Protein AF-0000000080723248 (afdb_homodimer)

Radius of gyration: 20.11 Å; Cα contacts (8 Å, |Δi|>4): 797; chains: 2; bounding box: 49×65×47 Å

Solvent-accessible surface area (backbone atoms only — not comparable to full-atom values): 17201 Å² total; per-residue (Å²): 128,77,70,69,83,74,55,78,67,48,89,46,42,50,57,48,52,45,55,49,63,34,60,46,98,85,70,43,43,54,61,7,45,50,42,64,87,51,38,87,45,48,46,72,77,46,45,39,57,81,47,102,38,22,24,33,30,32,37,37,52,35,42,66,64,37,6,27,65,85,46,22,52,19,70,24,49,54,45,29,49,46,55,53,52,27,48,42,20,47,63,52,71,36,39,93,88,37,50,58,69,69,37,45,69,38,31,45,36,37,42,46,72,47,86,42,41,52,72,39,47,32,33,38,42,17,28,33,74,42,76,57,91,50,43,31,41,20,32,32,41,33,23,34,59,90,77,60,49,68,25,33,39,34,45,37,33,30,35,48,69,53,73,76,76,83,123,128,78,71,68,82,73,55,76,64,48,90,45,43,49,57,48,51,46,56,49,63,34,59,48,97,84,71,42,43,55,61,7,45,52,42,62,84,51,37,87,44,48,47,72,77,44,45,39,59,81,46,100,39,22,25,33,28,32,36,37,52,35,42,68,63,38,7,27,66,84,46,20,52,20,71,24,50,54,45,29,50,46,54,54,51,28,48,43,20,48,63,55,71,37,37,92,87,37,48,60,70,67,37,45,69,38,32,46,36,38,39,46,73,48,85,43,41,52,74,40,46,32,33,38,42,18,29,32,72,41,76,58,90,50,44,31,41,20,32,33,40,32,22,35,59,91,78,59,49,68,26,32,40,33,44,37,32,32,35,48,69,55,73,73,76,81,123

pLDDT: mean 93.06, std 14.64, range [22.61, 99.0]

Organism: Metarhizium acridum (strain CQMa 102) (NCBI:txid655827)

Secondary structure (DSSP, 8-state):
---TTS----SSHHHHHHHTTSB-TTS-BTT-GGGGGTGGGEEEEEEESSSSS-EEEEEEE--GGGB-TTSBB-HHHHHHHHHHHHHHHHHTT-BTTBSTT--EEEEEEEEE-S--BTT-EEEEEEEEEEE-SSEEEEEEEEEETTT--EEEEEEEEEE--PPP---/---GGG----SSHHHHHHHTTSB-TTS-BTT-GGGGGTGGGEEEEEEESSSSS-EEEEEEE--GGGB-TTSBB-HHHHHHHHHHHHHHHHHTT-BTTBSTT--EEEEEEEEE-S--BTT-EEEEEEEEEEE-SSEEEEEEEEEETTT--EEEEEEEEEE--PPP---

Foldseek 3Di:
DPPCVLPVPDVDLQVLLLQQLAADPVRARNVGPVCVVWSVFKHWDDWDLPPVWTKTKMKGAAAQVQDDPVQFRDPVSVQVCCVSRQLSSLSSVDDQLACVVSFDWPDKDKDFDATHGHGWMKMKMKTFNDGDNFKTWMKIWIAGPVPRHTGMMMIIMGTRPRDPDDD/DPPCVLPVPDVDLQVLLLQQLAADPVRARNVGPVCVVWSVFKHWDDWDLPPVWTKTKMKGAAAQVQDDPVQFRDPVSVQVVCVSRQLSSLSSVDDQLACVVSFAWPDKDKDFDATHGHGWMKMKMKTFNDGDNFKTWMKIWIAGPVPGHTGMMMIIMGTRPRDPDDD

Sequence (334 aa):
MIDKKYEDLYDDPLERAKAWLTKDDDDHWKAGEWMSKLLPHMAVSAANADAAAPSVTFTFTCLEDHCNRLGNLHGGAAATLFDLCTTIPLVLISKPGFWQFLGVTRNLNVTYFRPVPAGEEVIIECEALQVGKRLATLKGVMKRKRDGAIVSIAEHLKANIDPEPKVMIDKKYEDLYDDPLERAKAWLTKDDDDHWKAGEWMSKLLPHMAVSAANADAAAPSVTFTFTCLEDHCNRLGNLHGGAAATLFDLCTTIPLVLISKPGFWQFLGVTRNLNVTYFRPVPAGEEVIIECEALQVGKRLATLKGVMKRKRDGAIVSIAEHLKANIDPEPKV

Nearest PDB structures (foldseek):
  2h4u-assembly1_A  TM=9.493E-01  e=7.115E-12  Homo sapiens
  3f5o-assembly1_B  TM=9.523E-01  e=1.095E-11  Homo sapiens
  4ord-assembly1_A  TM=9.309E-01  e=7.567E-12  Danio rerio
  2h4u-assembly1_D  TM=9.336E-01  e=1.238E-11  Homo sapiens
  2cye-assembly3_D  TM=8.429E-01  e=7.800E-06  Thermus thermophilus HB8

Structure (mmCIF, N/CA/C/O backbone):
data_AF-0000000080723248-model_v1
#
loop_
_entity.id
_entity.type
_entity.pdbx_description
1 polymer 'Thioesterase domain-containing protein'
#
loop_
_atom_site.group_PDB
_atom_site.id
_atom_site.type_symbol
_atom_site.label_atom_id
_atom_site.label_alt_id
_atom_site.label_comp_id
_atom_site.label_asym_id
_atom_site.label_entity_id
_atom_site.label_seq_id
_atom_site.pdbx_PDB_ins_code
_atom_site.Cartn_x
_atom_site.Cartn_y
_atom_site.Cartn_z
_atom_site.occupancy
_atom_site.B_iso_or_equiv
_atom_site.auth_seq_id
_atom_site.auth_comp_id
_atom_site.auth_asym_id
_atom_site.auth_atom_id
_atom_site.pdbx_PDB_model_num
ATOM 1 N N . MET A 1 1 ? -15.688 -27.797 -17.469 1 23.05 1 MET A N 1
ATOM 2 C CA . MET A 1 1 ? -14.68 -27.234 -18.359 1 23.05 1 MET A CA 1
ATOM 3 C C .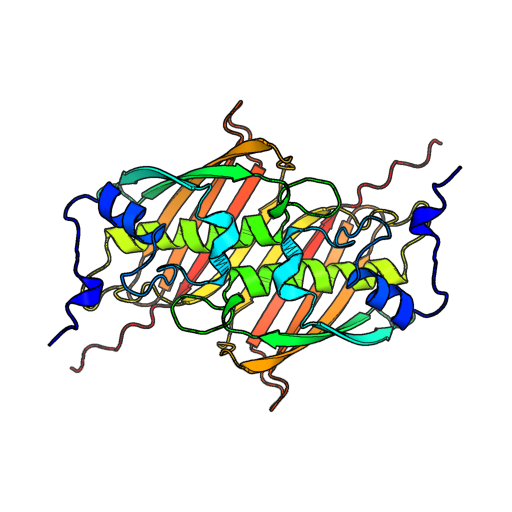 MET A 1 1 ? -13.891 -26.125 -17.656 1 23.05 1 MET A C 1
ATOM 5 O O . MET A 1 1 ? -14.469 -25.109 -17.266 1 23.05 1 MET A O 1
ATOM 9 N N . ILE A 1 2 ? -12.938 -26.406 -16.875 1 31.55 2 ILE A N 1
ATOM 10 C CA . ILE A 1 2 ? -12.047 -25.484 -16.188 1 31.55 2 ILE A CA 1
ATOM 11 C C . ILE A 1 2 ? -11.508 -24.438 -17.172 1 31.55 2 ILE A C 1
ATOM 13 O O . ILE A 1 2 ? -11 -24.797 -18.234 1 31.55 2 ILE A O 1
ATOM 17 N N . ASP A 1 3 ? -12.07 -23.281 -17.266 1 35.28 3 ASP A N 1
ATOM 18 C CA . ASP A 1 3 ? -11.734 -22.328 -18.312 1 35.28 3 ASP A CA 1
ATOM 19 C C . ASP A 1 3 ? -10.227 -22.266 -18.547 1 35.28 3 ASP A C 1
ATOM 21 O O . ASP A 1 3 ? -9.445 -22.281 -17.594 1 35.28 3 ASP A O 1
ATOM 25 N N . LYS A 1 4 ? -9.648 -22.75 -19.578 1 41.25 4 LYS A N 1
ATOM 26 C CA . LYS A 1 4 ? -8.328 -22.828 -20.188 1 41.25 4 LYS A CA 1
ATOM 27 C C . LYS A 1 4 ? -7.492 -21.594 -19.844 1 41.25 4 LYS A C 1
ATOM 29 O O . LYS A 1 4 ? -6.312 -21.516 -20.188 1 41.25 4 LYS A O 1
ATOM 34 N N . LYS A 1 5 ? -8.094 -20.5 -19.516 1 42.03 5 LYS A N 1
ATOM 35 C CA . LYS A 1 5 ? -7.422 -19.203 -19.391 1 42.03 5 LYS A CA 1
ATOM 36 C C . LYS A 1 5 ? -6.449 -19.188 -18.219 1 42.03 5 LYS A C 1
ATOM 38 O O . LYS A 1 5 ? -5.68 -18.234 -18.047 1 42.03 5 LYS A O 1
ATOM 43 N N . TYR A 1 6 ? -6.656 -19.906 -17.234 1 41.62 6 TYR A N 1
ATOM 44 C CA . TYR A 1 6 ? -5.645 -19.875 -16.188 1 41.62 6 TYR A CA 1
ATOM 45 C C . TYR A 1 6 ? -4.441 -20.719 -16.562 1 41.62 6 TYR A C 1
ATOM 47 O O . TYR A 1 6 ? -3.434 -20.734 -15.844 1 41.62 6 TYR A O 1
ATOM 55 N N . GLU A 1 7 ? -4.664 -21.828 -17.312 1 40.94 7 GLU A N 1
ATOM 56 C CA . GLU A 1 7 ? -3.723 -22.938 -17.375 1 40.94 7 GLU A CA 1
ATOM 57 C C . GLU A 1 7 ? -2.5 -22.578 -18.219 1 40.94 7 GLU A C 1
ATOM 59 O O . GLU A 1 7 ? -1.756 -23.469 -18.641 1 40.94 7 GLU A O 1
ATOM 64 N N . ASP A 1 8 ? -2.379 -21.484 -18.797 1 46.94 8 ASP A N 1
ATOM 65 C CA . ASP A 1 8 ? -1.106 -21.734 -19.469 1 46.94 8 ASP A CA 1
ATOM 66 C C . ASP A 1 8 ? -0.001 -22.031 -18.469 1 46.94 8 ASP A C 1
ATOM 68 O O . ASP A 1 8 ? 0.629 -21.125 -17.922 1 46.94 8 ASP A O 1
ATOM 72 N N . LEU A 1 9 ? -0.197 -23.047 -17.625 1 53.44 9 LEU A N 1
ATOM 73 C CA . LEU A 1 9 ? 0.739 -23.625 -16.656 1 53.44 9 LEU A CA 1
ATOM 74 C C . LEU A 1 9 ? 2.117 -23.812 -17.281 1 53.44 9 LEU A C 1
ATOM 76 O O . LEU A 1 9 ? 2.309 -24.688 -18.125 1 53.44 9 LEU A O 1
ATOM 80 N N . TYR A 1 10 ? 2.812 -22.812 -17.453 1 62.12 10 TYR A N 1
ATOM 81 C CA . TYR A 1 10 ? 4.238 -22.984 -17.703 1 62.12 10 TYR A CA 1
ATOM 82 C C . TYR A 1 10 ? 4.836 -24 -16.734 1 62.12 10 TYR A C 1
ATOM 84 O O . TYR A 1 10 ? 4.535 -23.969 -15.531 1 62.12 10 TYR A O 1
ATOM 92 N N . ASP A 1 11 ? 5.34 -25.078 -17.25 1 77.38 11 ASP A N 1
ATOM 93 C CA . ASP A 1 11 ? 6.043 -26.047 -16.406 1 77.38 11 ASP A CA 1
ATOM 94 C C . ASP A 1 11 ? 7.207 -25.375 -15.672 1 77.38 11 ASP A C 1
ATOM 96 O O . ASP A 1 11 ? 7.512 -25.75 -14.539 1 77.38 11 ASP A O 1
ATOM 100 N N . ASP A 1 12 ? 7.691 -24.234 -16.188 1 91.56 12 ASP A N 1
ATOM 101 C CA . ASP A 1 12 ? 8.844 -23.547 -15.625 1 91.56 12 ASP A CA 1
ATOM 102 C C . ASP A 1 12 ? 8.414 -22.5 -14.602 1 91.56 12 ASP A C 1
ATOM 104 O O . ASP A 1 12 ? 7.699 -21.547 -14.93 1 91.56 12 ASP A O 1
ATOM 108 N N . PRO A 1 13 ? 8.867 -22.703 -13.344 1 94.56 13 PRO A N 1
ATOM 109 C CA . PRO A 1 13 ? 8.477 -21.766 -12.281 1 94.56 13 PRO A CA 1
ATOM 110 C C . PRO A 1 13 ? 8.797 -20.312 -12.641 1 94.56 13 PRO A C 1
ATOM 112 O O . PRO A 1 13 ? 8.023 -19.422 -12.305 1 94.56 13 PRO A O 1
ATOM 115 N N . LEU A 1 14 ? 9.898 -20.094 -13.289 1 96.25 14 LEU A N 1
ATOM 116 C CA . LEU A 1 14 ? 10.289 -18.75 -13.672 1 96.25 14 LEU A CA 1
ATOM 117 C C . LEU A 1 14 ? 9.289 -18.156 -14.656 1 96.25 14 LEU A C 1
ATOM 119 O O . LEU A 1 14 ? 8.867 -17 -14.508 1 96.25 14 LEU A O 1
ATOM 123 N N . GLU A 1 15 ? 8.875 -18.891 -15.625 1 95.56 15 GLU A N 1
ATOM 124 C CA . GLU A 1 15 ? 7.922 -18.422 -16.625 1 95.56 15 GLU A CA 1
ATOM 125 C C . GLU A 1 15 ? 6.539 -18.203 -16 1 95.56 15 GLU A C 1
ATOM 127 O O . GLU A 1 15 ? 5.812 -17.297 -16.391 1 95.56 15 GLU A O 1
ATOM 132 N N . ARG A 1 16 ? 6.207 -19.031 -15.055 1 94.94 16 ARG A N 1
ATOM 133 C CA . ARG A 1 16 ? 4.941 -18.875 -14.352 1 94.94 16 ARG A CA 1
ATOM 134 C C . ARG A 1 16 ? 4.898 -17.562 -13.586 1 94.94 16 ARG A C 1
ATOM 136 O O . ARG A 1 16 ? 3.889 -16.844 -13.617 1 94.94 16 ARG A O 1
ATOM 143 N N . ALA A 1 17 ? 5.984 -17.266 -12.969 1 97.38 17 ALA A N 1
ATOM 144 C CA . ALA A 1 17 ? 6.07 -16.031 -12.211 1 97.38 17 ALA A CA 1
ATOM 145 C C . ALA A 1 17 ? 6.047 -14.812 -13.141 1 97.38 17 ALA A C 1
ATOM 147 O O . ALA A 1 17 ? 5.305 -13.859 -12.914 1 97.38 17 ALA A O 1
ATOM 148 N N . LYS A 1 18 ? 6.785 -14.875 -14.25 1 97.25 18 LYS A N 1
ATOM 149 C CA . LYS A 1 18 ? 6.91 -13.773 -15.203 1 97.25 18 LYS A CA 1
ATOM 150 C C . LYS A 1 18 ? 5.57 -13.445 -15.844 1 97.25 18 LYS A C 1
ATOM 152 O O . LYS A 1 18 ? 5.293 -12.289 -16.156 1 97.25 18 LYS A O 1
ATOM 157 N N . ALA A 1 19 ? 4.766 -14.414 -16.016 1 95.06 19 ALA A N 1
ATOM 158 C CA . ALA A 1 19 ? 3.475 -14.25 -16.672 1 95.06 19 ALA A CA 1
ATOM 159 C C . ALA A 1 19 ? 2.6 -13.242 -15.938 1 95.06 19 ALA A C 1
ATOM 161 O O . ALA A 1 19 ? 1.795 -12.539 -16.562 1 95.06 19 ALA A O 1
ATOM 162 N N . TRP A 1 20 ? 2.811 -13.07 -14.695 1 95.12 20 TRP A N 1
ATOM 163 C CA . TRP A 1 20 ? 1.959 -12.211 -13.883 1 95.12 20 TRP A CA 1
ATOM 164 C C . TRP A 1 20 ? 2.379 -10.75 -14.008 1 95.12 20 TRP A C 1
ATOM 166 O O . TRP A 1 20 ? 1.666 -9.852 -13.547 1 95.12 20 TRP A O 1
ATOM 176 N N . LEU A 1 21 ? 3.512 -10.469 -14.602 1 97.06 21 LEU A N 1
ATOM 177 C CA . LEU A 1 21 ? 3.973 -9.102 -14.812 1 97.06 21 LEU A CA 1
ATOM 178 C C . LEU A 1 21 ? 3.529 -8.586 -16.172 1 97.06 21 LEU A C 1
ATOM 180 O O . LEU A 1 21 ? 3.943 -7.504 -16.594 1 97.06 21 LEU A O 1
ATOM 184 N N . THR A 1 22 ? 2.648 -9.383 -16.859 1 96.75 22 THR A N 1
ATOM 185 C CA . THR A 1 22 ? 2.291 -9.047 -18.234 1 96.75 22 THR A CA 1
ATOM 186 C C . THR A 1 22 ? 0.798 -8.75 -18.344 1 96.75 22 THR A C 1
ATOM 188 O O . THR A 1 22 ? 0.066 -8.836 -17.359 1 96.75 22 THR A O 1
ATOM 191 N N . LYS A 1 23 ? 0.418 -8.344 -19.547 1 96.19 23 LYS A N 1
ATOM 192 C CA . LYS A 1 23 ? -0.978 -8.094 -19.891 1 96.19 23 LYS A CA 1
ATOM 193 C C . LYS A 1 23 ? -1.605 -9.312 -20.562 1 96.19 23 LYS A C 1
ATOM 195 O O . LYS A 1 23 ? -0.896 -10.18 -21.094 1 96.19 23 LYS A O 1
ATOM 200 N N . ASP A 1 24 ? -2.92 -9.375 -20.484 1 93.94 24 ASP A N 1
ATOM 201 C CA . ASP A 1 24 ? -3.639 -10.422 -21.188 1 93.94 24 ASP A CA 1
ATOM 202 C C . ASP A 1 24 ? -3.965 -9.992 -22.625 1 93.94 24 ASP A C 1
ATOM 204 O O . ASP A 1 24 ? -3.508 -8.945 -23.078 1 93.94 24 ASP A O 1
ATOM 208 N N . ASP A 1 25 ? -4.66 -10.805 -23.344 1 92.38 25 ASP A N 1
ATOM 209 C CA . ASP A 1 25 ? -4.93 -10.586 -24.766 1 92.38 25 ASP A CA 1
ATOM 210 C C . ASP A 1 25 ? -5.816 -9.359 -24.969 1 92.38 25 ASP A C 1
ATOM 212 O O . ASP A 1 25 ? -5.84 -8.789 -26.062 1 92.38 25 ASP A O 1
ATOM 216 N N . ASP A 1 26 ? -6.508 -8.953 -23.953 1 93.44 26 ASP A N 1
ATOM 217 C CA . ASP A 1 26 ? -7.383 -7.785 -24.031 1 93.44 26 ASP A CA 1
ATOM 218 C C . ASP A 1 26 ? -6.684 -6.535 -23.516 1 93.44 26 ASP A C 1
ATOM 220 O O . ASP A 1 26 ? -7.336 -5.535 -23.203 1 93.44 26 ASP A O 1
ATOM 224 N N . ASP A 1 27 ? -5.422 -6.602 -23.219 1 93.88 27 ASP A N 1
ATOM 225 C CA . ASP A 1 27 ? -4.551 -5.488 -22.844 1 93.88 27 ASP A CA 1
ATOM 226 C C . ASP A 1 27 ? -4.793 -5.062 -21.406 1 93.88 27 ASP A C 1
ATOM 228 O O . ASP A 1 27 ? -4.562 -3.906 -21.047 1 93.88 27 ASP A O 1
ATOM 232 N N . HIS A 1 28 ? -5.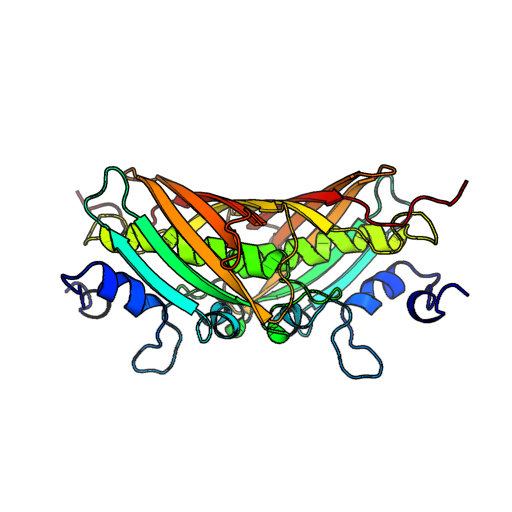352 -5.941 -20.641 1 94.75 28 HIS A N 1
ATOM 233 C CA . HIS A 1 28 ? -5.469 -5.699 -19.203 1 94.75 28 HIS A CA 1
ATOM 234 C C . HIS A 1 28 ? -4.312 -6.336 -18.438 1 94.75 28 HIS A C 1
ATOM 236 O O . HIS A 1 28 ? -3.879 -7.441 -18.781 1 94.75 28 HIS A O 1
ATOM 242 N N . TRP A 1 29 ? -3.863 -5.637 -17.469 1 95.94 29 TRP A N 1
ATOM 243 C CA . TRP A 1 29 ? -2.818 -6.203 -16.625 1 95.94 29 TRP A CA 1
ATOM 244 C C . TRP A 1 29 ? -3.338 -7.41 -15.852 1 95.94 29 TRP A C 1
ATOM 246 O O . TRP A 1 29 ? -4.328 -7.312 -15.117 1 95.94 29 TRP A O 1
ATOM 256 N N . LYS A 1 30 ? -2.65 -8.523 -15.969 1 94.5 30 LYS A N 1
ATOM 257 C CA . LYS A 1 30 ? -3.061 -9.75 -15.297 1 94.5 30 LYS A CA 1
ATOM 258 C C . LYS A 1 30 ? -3.115 -9.555 -13.781 1 94.5 30 LYS A C 1
ATOM 260 O O . LYS A 1 30 ? -3.979 -10.125 -13.109 1 94.5 30 LYS A O 1
ATOM 265 N N . ALA A 1 31 ? -2.197 -8.711 -13.258 1 95.56 31 ALA A N 1
ATOM 266 C CA . ALA A 1 31 ? -2.107 -8.477 -11.82 1 95.56 31 ALA A CA 1
ATOM 267 C C . ALA A 1 31 ? -3.045 -7.355 -11.383 1 95.56 31 ALA A C 1
ATOM 269 O O . ALA A 1 31 ? -3.029 -6.938 -10.219 1 95.56 31 ALA A O 1
ATOM 270 N N . GLY A 1 32 ? -3.893 -6.805 -12.305 1 96.69 32 GLY A N 1
ATOM 271 C CA . GLY A 1 32 ? -4.812 -5.723 -12 1 96.69 32 GLY A CA 1
ATOM 272 C C . GLY A 1 32 ? -4.301 -4.363 -12.438 1 96.69 32 GLY A C 1
ATOM 273 O O . GLY A 1 32 ? -3.094 -4.121 -12.445 1 96.69 32 GLY A O 1
ATOM 274 N N . GLU A 1 33 ? -5.199 -3.436 -12.68 1 98.12 33 GLU A N 1
ATOM 275 C CA . GLU A 1 33 ? -4.871 -2.135 -13.258 1 98.12 33 GLU A CA 1
ATOM 276 C C . GLU A 1 33 ? -4.109 -1.265 -12.258 1 98.12 33 GLU A C 1
ATOM 278 O O . GLU A 1 33 ? -3.316 -0.407 -12.656 1 98.12 33 GLU A O 1
ATOM 283 N N . TRP A 1 34 ? -4.332 -1.532 -11.008 1 98.69 34 TRP A N 1
ATOM 284 C CA . TRP A 1 34 ? -3.617 -0.763 -10 1 98.69 34 TRP A CA 1
ATOM 285 C C . TRP A 1 34 ? -2.109 -0.912 -10.164 1 98.69 34 TRP A C 1
ATOM 287 O O . TRP A 1 34 ? -1.353 0.025 -9.898 1 98.69 34 TRP A O 1
ATOM 297 N N . MET A 1 35 ? -1.669 -2.004 -10.727 1 98.5 35 MET A N 1
ATOM 298 C CA . MET A 1 35 ? -0.252 -2.354 -10.789 1 98.5 35 MET A CA 1
ATOM 299 C C . MET A 1 35 ? 0.419 -1.696 -11.992 1 98.5 35 MET A C 1
ATOM 301 O O . MET A 1 35 ? 1.632 -1.816 -12.172 1 98.5 35 MET A O 1
ATOM 305 N N . SER A 1 36 ? -0.277 -0.914 -12.727 1 98.19 36 SER A N 1
ATOM 306 C CA . SER A 1 36 ? 0.12 -0.499 -14.062 1 98.19 36 SER A CA 1
ATOM 307 C C . SER A 1 36 ? 1.367 0.377 -14.023 1 98.19 36 SER A C 1
ATOM 309 O O . SER A 1 36 ? 2.154 0.386 -14.977 1 98.19 36 SER A O 1
ATOM 311 N N . LYS A 1 37 ? 1.587 1.105 -12.953 1 97.81 37 LYS A N 1
ATOM 312 C CA . LYS A 1 37 ? 2.74 2 -12.898 1 97.81 37 LYS A CA 1
ATOM 313 C C . LYS A 1 37 ? 3.977 1.271 -12.383 1 97.81 37 LYS A C 1
ATOM 315 O O . LYS A 1 37 ? 5.094 1.779 -12.492 1 97.81 37 LYS A O 1
ATOM 320 N N . LEU A 1 38 ? 3.775 0.12 -11.82 1 98.75 38 LEU A N 1
ATOM 321 C CA . LEU A 1 38 ? 4.879 -0.596 -11.195 1 98.75 38 LEU A CA 1
ATOM 322 C C . LEU A 1 38 ? 5.402 -1.698 -12.109 1 98.75 38 LEU A C 1
ATOM 324 O O . LEU A 1 38 ? 6.613 -1.843 -12.281 1 98.75 38 LEU A O 1
ATOM 328 N N . LEU A 1 39 ? 4.566 -2.393 -12.797 1 98.69 39 LEU A N 1
ATOM 329 C CA . LEU A 1 39 ? 4.875 -3.648 -13.477 1 98.69 39 LEU A CA 1
ATOM 330 C C . LEU A 1 39 ? 5.898 -3.432 -14.586 1 98.69 39 LEU A C 1
ATOM 332 O O . LEU A 1 39 ? 6.836 -4.219 -14.734 1 98.69 39 LEU A O 1
ATOM 336 N N . PRO A 1 40 ? 5.836 -2.32 -15.375 1 98.38 40 PRO A N 1
ATOM 337 C CA . PRO A 1 40 ? 6.805 -2.141 -16.453 1 98.38 40 PRO A CA 1
ATOM 338 C C . PRO A 1 40 ? 8.242 -2.008 -15.945 1 98.38 40 PRO A C 1
ATOM 340 O O . PRO A 1 40 ? 9.188 -2.072 -16.734 1 98.38 40 PRO A O 1
ATOM 343 N N . HIS A 1 41 ? 8.414 -1.818 -14.664 1 98.75 41 HIS A N 1
ATOM 344 C CA . HIS A 1 41 ? 9.734 -1.545 -14.109 1 98.75 41 HIS A CA 1
ATOM 345 C C . HIS A 1 41 ? 10.18 -2.67 -13.18 1 98.75 41 HIS A C 1
ATOM 347 O O . HIS A 1 41 ? 11.062 -2.471 -12.344 1 98.75 41 HIS A O 1
ATOM 353 N N . MET A 1 42 ? 9.516 -3.826 -13.258 1 98.69 42 MET A N 1
ATOM 354 C CA . MET A 1 42 ? 9.812 -5.02 -12.469 1 98.69 42 MET A CA 1
ATOM 355 C C . MET A 1 42 ? 10.32 -6.148 -13.359 1 98.69 42 MET A C 1
ATOM 357 O O . MET A 1 42 ? 10.031 -6.176 -14.555 1 98.69 42 MET A O 1
ATOM 361 N N . ALA A 1 43 ? 11.07 -7.027 -12.789 1 98.75 43 ALA A N 1
ATOM 362 C CA . ALA A 1 43 ? 11.484 -8.281 -13.414 1 98.75 43 ALA A CA 1
ATOM 363 C C . ALA A 1 43 ? 11.586 -9.406 -12.391 1 98.75 43 ALA A C 1
ATOM 365 O O . ALA A 1 43 ? 11.758 -9.148 -11.195 1 98.75 43 ALA A O 1
ATOM 366 N N . VAL A 1 44 ? 11.391 -10.641 -12.859 1 98.75 44 VAL A N 1
ATOM 367 C CA . VAL A 1 44 ? 11.625 -11.82 -12.023 1 98.75 44 VAL A CA 1
ATOM 368 C C . VAL A 1 44 ? 13.055 -12.32 -12.234 1 98.75 44 VAL A C 1
ATOM 370 O O . VAL A 1 44 ? 13.477 -12.555 -13.367 1 98.75 44 VAL A O 1
ATOM 373 N N . SER A 1 45 ? 13.758 -12.43 -11.156 1 98.5 45 SER A N 1
ATOM 374 C CA . SER A 1 45 ? 15.156 -12.828 -11.305 1 98.5 45 SER A CA 1
ATOM 375 C C . SER A 1 45 ? 15.359 -14.281 -10.891 1 98.5 45 SER A C 1
ATOM 377 O O . SER A 1 45 ? 16.359 -14.906 -11.266 1 98.5 45 SER A O 1
ATOM 379 N N . ALA A 1 46 ? 14.469 -14.82 -10.086 1 98.19 46 ALA A N 1
ATOM 380 C CA . ALA A 1 46 ? 14.562 -16.219 -9.656 1 98.19 46 ALA A CA 1
ATOM 381 C C . ALA A 1 46 ? 13.211 -16.734 -9.18 1 98.19 46 ALA A C 1
ATOM 383 O O . ALA A 1 46 ? 12.391 -15.969 -8.672 1 98.19 46 ALA A O 1
ATOM 384 N N . ALA A 1 47 ? 12.969 -17.984 -9.398 1 98.19 47 ALA A N 1
ATOM 385 C CA . ALA A 1 47 ? 11.773 -18.672 -8.914 1 98.19 47 ALA A CA 1
ATOM 386 C C . ALA A 1 47 ? 12.078 -20.141 -8.602 1 98.19 47 ALA A C 1
ATOM 388 O O . ALA A 1 47 ? 12.703 -20.828 -9.406 1 98.19 47 ALA A O 1
ATOM 389 N N . ASN A 1 48 ? 11.672 -20.516 -7.418 1 97.12 48 ASN A N 1
ATOM 390 C CA . ASN A 1 48 ? 11.906 -21.891 -6.992 1 97.12 48 ASN A CA 1
ATOM 391 C C . ASN A 1 48 ? 10.664 -22.5 -6.34 1 97.12 48 ASN A C 1
ATOM 393 O O . ASN A 1 48 ? 10.281 -22.094 -5.242 1 97.12 48 ASN A O 1
ATOM 397 N N . ALA A 1 49 ? 10.062 -23.484 -6.938 1 94.62 49 ALA A N 1
ATOM 398 C CA . ALA A 1 49 ? 8.852 -24.141 -6.438 1 94.62 49 ALA A CA 1
ATOM 399 C C . ALA A 1 49 ? 9.195 -25.266 -5.469 1 94.62 49 ALA A C 1
ATOM 401 O O . ALA A 1 49 ? 8.352 -25.688 -4.68 1 94.62 49 ALA A O 1
ATOM 402 N N . ASP A 1 50 ? 10.398 -25.781 -5.555 1 85.75 50 ASP A N 1
ATOM 403 C CA . ASP A 1 50 ? 10.766 -27.031 -4.887 1 85.75 50 ASP A CA 1
ATOM 404 C C . ASP A 1 50 ? 11.516 -26.766 -3.586 1 85.75 50 ASP A C 1
ATOM 406 O O . ASP A 1 50 ? 11.867 -27.688 -2.861 1 85.75 50 ASP A O 1
ATOM 410 N N . ALA A 1 51 ? 11.734 -25.562 -3.252 1 83.69 51 ALA A N 1
ATOM 411 C CA . ALA A 1 51 ? 12.398 -25.234 -1.99 1 83.69 51 ALA A CA 1
ATOM 412 C C . ALA A 1 51 ? 11.508 -25.578 -0.799 1 83.69 51 ALA A C 1
ATOM 414 O O . ALA A 1 51 ? 10.359 -25.984 -0.973 1 83.69 51 ALA A O 1
ATOM 415 N N . ALA A 1 52 ? 12.094 -25.672 0.384 1 88.62 52 ALA A N 1
ATOM 416 C CA . ALA A 1 52 ? 11.305 -25.891 1.593 1 88.62 52 ALA A CA 1
ATOM 417 C C . ALA A 1 52 ? 10.062 -25.016 1.604 1 88.62 52 ALA A C 1
ATOM 419 O O . ALA A 1 52 ? 8.984 -25.453 2.018 1 88.62 52 ALA A O 1
ATOM 420 N N . ALA A 1 53 ? 10.234 -23.781 1.056 1 95.44 53 ALA A N 1
ATOM 421 C CA . ALA A 1 53 ? 9.141 -22.859 0.784 1 95.44 53 ALA A CA 1
ATOM 422 C C . ALA A 1 53 ? 9.25 -22.281 -0.623 1 95.44 53 ALA A C 1
ATOM 424 O O . ALA A 1 53 ? 10.312 -21.797 -1.022 1 95.44 53 ALA A O 1
ATOM 425 N N . PRO A 1 54 ? 8.133 -22.359 -1.372 1 97.62 54 PRO A N 1
ATOM 426 C CA . PRO A 1 54 ? 8.188 -21.719 -2.684 1 97.62 54 PRO A CA 1
ATOM 427 C C . PRO A 1 54 ? 8.648 -20.266 -2.602 1 97.62 54 PRO A C 1
ATOM 429 O O . PRO A 1 54 ? 8.258 -19.531 -1.686 1 97.62 54 PRO A O 1
ATOM 432 N N . SER A 1 55 ? 9.508 -19.922 -3.535 1 98.69 55 SER A N 1
ATOM 433 C CA . SER A 1 55 ? 10.102 -18.594 -3.438 1 98.69 55 SER A CA 1
ATOM 434 C C . SER A 1 55 ? 10.273 -17.953 -4.812 1 98.69 55 SER A C 1
ATOM 436 O O . SER A 1 55 ? 10.461 -18.656 -5.809 1 98.69 55 SER A O 1
ATOM 438 N N . VAL A 1 56 ? 10.141 -16.656 -4.883 1 98.81 56 VAL A N 1
ATOM 439 C CA . VAL A 1 56 ? 10.375 -15.852 -6.078 1 98.81 56 VAL A CA 1
ATOM 440 C C . VAL A 1 56 ? 11.141 -14.586 -5.707 1 98.81 56 VAL A C 1
ATOM 442 O O . VAL A 1 56 ? 10.883 -13.977 -4.672 1 98.81 56 VAL A O 1
ATOM 445 N N . THR A 1 57 ? 12.094 -14.195 -6.52 1 98.94 57 THR A N 1
ATOM 446 C CA . THR A 1 57 ? 12.852 -12.961 -6.355 1 98.94 57 THR A CA 1
ATOM 447 C C . THR A 1 57 ? 12.586 -12.008 -7.516 1 98.94 57 THR A C 1
ATOM 449 O O . THR A 1 57 ? 12.586 -12.414 -8.68 1 98.94 57 THR A O 1
ATOM 452 N N . PHE A 1 58 ? 12.383 -10.789 -7.176 1 98.94 58 PHE A N 1
ATOM 453 C CA . PHE A 1 58 ? 12.109 -9.75 -8.156 1 98.94 58 PHE A CA 1
ATOM 454 C C . PHE A 1 58 ? 13.172 -8.656 -8.094 1 98.94 58 PHE A C 1
ATOM 456 O O . PHE A 1 58 ? 13.852 -8.5 -7.074 1 98.94 58 PHE A O 1
ATOM 463 N N . THR A 1 59 ? 13.289 -7.914 -9.156 1 98.94 59 THR A N 1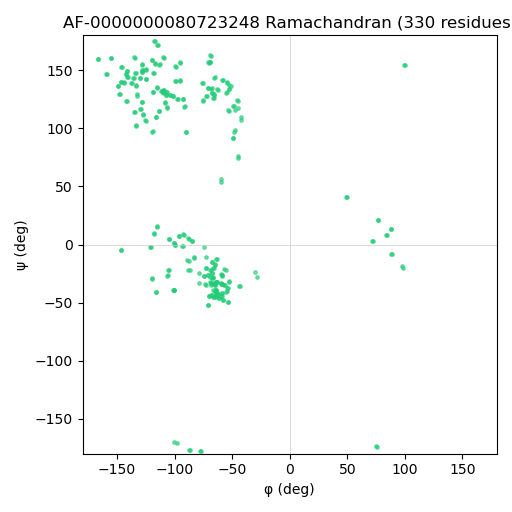
ATOM 464 C CA . THR A 1 59 ? 13.961 -6.621 -9.172 1 98.94 59 THR A CA 1
ATOM 465 C C . THR A 1 59 ? 12.992 -5.508 -9.562 1 98.94 59 THR A C 1
ATOM 467 O O . THR A 1 59 ? 12.023 -5.75 -10.289 1 98.94 59 THR A O 1
ATOM 470 N N . PHE A 1 60 ? 13.234 -4.375 -9.016 1 98.94 60 PHE A N 1
ATOM 471 C CA . PHE A 1 60 ? 12.398 -3.211 -9.289 1 98.94 60 PHE A CA 1
ATOM 472 C C . PHE A 1 60 ? 13.227 -1.932 -9.266 1 98.94 60 PHE A C 1
ATOM 474 O O . PHE A 1 60 ? 14.117 -1.776 -8.422 1 98.94 60 PHE A O 1
ATOM 481 N N . THR A 1 61 ? 12.922 -1.058 -10.188 1 98.94 61 THR A N 1
ATOM 482 C CA . THR A 1 61 ? 13.531 0.267 -10.195 1 98.94 61 THR A CA 1
ATOM 483 C C . THR A 1 61 ? 12.516 1.334 -9.797 1 98.94 61 THR A C 1
ATOM 485 O O . THR A 1 61 ? 11.469 1.461 -10.43 1 98.94 61 THR A O 1
ATOM 488 N N . CYS A 1 62 ? 12.867 2.031 -8.773 1 98.94 62 CYS A N 1
ATOM 489 C CA . CYS A 1 62 ? 12.016 3.127 -8.32 1 98.94 62 CYS A CA 1
ATOM 490 C C . CYS A 1 62 ? 12.156 4.336 -9.242 1 98.94 62 CYS A C 1
ATOM 492 O O . CYS A 1 62 ? 13.258 4.828 -9.469 1 98.94 62 CYS A O 1
ATOM 494 N N . LEU A 1 63 ? 11.031 4.789 -9.766 1 98.81 63 LEU A N 1
ATOM 495 C CA . LEU A 1 63 ? 11 5.996 -10.586 1 98.81 63 LEU A CA 1
ATOM 496 C C . LEU A 1 63 ? 10.188 7.094 -9.914 1 98.81 63 LEU A C 1
ATOM 498 O O . LEU A 1 63 ? 9.578 6.867 -8.867 1 98.81 63 LEU A O 1
ATOM 502 N N . GLU A 1 64 ? 10.219 8.281 -10.477 1 98.25 64 GLU A N 1
ATOM 503 C CA . GLU A 1 64 ? 9.547 9.438 -9.898 1 98.25 64 GLU A CA 1
ATOM 504 C C . GLU A 1 64 ? 8.055 9.164 -9.703 1 98.25 64 GLU A C 1
ATOM 506 O O . GLU A 1 64 ? 7.465 9.586 -8.703 1 98.25 64 GLU A O 1
ATOM 511 N N . ASP A 1 65 ? 7.453 8.422 -10.578 1 98.25 65 ASP A N 1
ATOM 512 C CA . ASP A 1 65 ? 6.023 8.133 -10.547 1 98.25 65 ASP A CA 1
ATOM 513 C C . ASP A 1 65 ? 5.668 7.27 -9.336 1 98.25 65 ASP A C 1
ATOM 515 O O . ASP A 1 65 ? 4.492 7.129 -8.992 1 98.25 65 ASP A O 1
ATOM 519 N N . HIS A 1 66 ? 6.664 6.664 -8.688 1 98.81 66 HIS A N 1
ATOM 520 C CA . HIS A 1 66 ? 6.438 5.758 -7.57 1 98.81 66 HIS A CA 1
ATOM 521 C C . HIS A 1 66 ? 6.684 6.457 -6.234 1 98.81 66 HIS A C 1
ATOM 523 O O . HIS A 1 66 ? 6.598 5.828 -5.176 1 98.81 66 HIS A O 1
ATOM 529 N N . CYS A 1 67 ? 7.031 7.734 -6.258 1 98.75 67 CYS A N 1
ATOM 530 C CA . CYS A 1 67 ? 7.648 8.375 -5.102 1 98.75 67 CYS A CA 1
ATOM 531 C C . CYS A 1 67 ? 6.617 9.156 -4.297 1 98.75 67 CYS A C 1
ATOM 533 O O . CYS A 1 67 ? 5.594 9.578 -4.836 1 98.75 67 CYS A O 1
ATOM 535 N N . ASN A 1 68 ? 6.93 9.266 -3.023 1 97.88 68 ASN A N 1
ATOM 536 C CA . ASN A 1 68 ? 6.27 10.219 -2.131 1 97.88 68 ASN A CA 1
ATOM 537 C C . ASN A 1 68 ? 6.789 11.633 -2.338 1 97.88 68 ASN A C 1
ATOM 539 O O . ASN A 1 68 ? 7.562 11.891 -3.264 1 97.88 68 ASN A O 1
ATOM 543 N N . ARG A 1 69 ? 6.293 12.523 -1.553 1 95.19 69 ARG A N 1
ATOM 544 C CA . ARG A 1 69 ? 6.617 13.938 -1.709 1 95.19 69 ARG A CA 1
ATOM 545 C C . ARG A 1 69 ? 8.094 14.195 -1.433 1 95.19 69 ARG A C 1
ATOM 547 O O . ARG A 1 69 ? 8.625 15.25 -1.788 1 95.19 69 ARG A O 1
ATOM 554 N N . LEU A 1 70 ? 8.781 13.258 -0.783 1 96.06 70 LEU A N 1
ATOM 555 C CA . LEU A 1 70 ? 10.195 13.422 -0.436 1 96.06 70 LEU A CA 1
ATOM 556 C C . LEU A 1 70 ? 11.094 12.82 -1.512 1 96.06 70 LEU A C 1
ATOM 558 O O . LEU A 1 70 ? 12.312 12.781 -1.356 1 96.06 70 LEU A O 1
ATOM 562 N N . GLY A 1 71 ? 10.523 12.234 -2.549 1 97.75 71 GLY A N 1
ATOM 563 C CA . GLY A 1 71 ? 11.305 11.703 -3.656 1 97.75 71 GLY A CA 1
ATOM 564 C C . GLY A 1 71 ? 11.75 10.273 -3.438 1 97.75 71 GLY A C 1
ATOM 565 O O . GLY A 1 71 ? 12.68 9.797 -4.098 1 97.75 71 GLY A O 1
ATOM 566 N N . ASN A 1 72 ? 11.203 9.617 -2.479 1 98.69 72 ASN A N 1
ATOM 567 C CA . ASN A 1 72 ? 11.477 8.211 -2.201 1 98.69 72 ASN A CA 1
ATOM 568 C C . ASN A 1 72 ? 10.273 7.336 -2.539 1 98.69 72 ASN A C 1
ATOM 570 O O . ASN A 1 72 ? 9.148 7.832 -2.652 1 98.69 72 ASN A O 1
ATOM 574 N N . LEU A 1 73 ? 10.555 6.055 -2.688 1 98.94 73 LEU A N 1
ATOM 575 C CA . LEU A 1 73 ? 9.461 5.102 -2.869 1 98.94 73 LEU A CA 1
ATOM 576 C C . LEU A 1 73 ? 8.383 5.305 -1.811 1 98.94 73 LEU A C 1
ATOM 578 O O . LEU A 1 73 ? 8.656 5.234 -0.612 1 98.94 73 LEU A O 1
ATOM 582 N N . HIS A 1 74 ? 7.188 5.625 -2.238 1 98.88 74 HIS A N 1
ATOM 583 C CA . HIS A 1 74 ? 6.062 5.828 -1.333 1 98.88 74 HIS A CA 1
ATOM 584 C C . HIS A 1 74 ? 5.793 4.578 -0.498 1 98.88 74 HIS A C 1
ATOM 586 O O . HIS A 1 74 ? 5.871 3.459 -1.007 1 98.88 74 HIS A O 1
ATOM 592 N N . GLY A 1 75 ? 5.449 4.738 0.761 1 98.75 75 GLY A N 1
ATOM 593 C CA . GLY A 1 75 ? 5.117 3.598 1.6 1 98.75 75 GLY A CA 1
ATOM 594 C C . GLY A 1 75 ? 4.027 2.721 1.011 1 98.75 75 GLY A C 1
ATOM 595 O O . GLY A 1 75 ? 4.094 1.494 1.103 1 98.75 75 GLY A O 1
ATOM 596 N N . GLY A 1 76 ? 3.025 3.328 0.43 1 98.88 76 GLY A N 1
ATOM 597 C CA . GLY A 1 76 ? 1.966 2.596 -0.247 1 98.88 76 GLY A CA 1
ATOM 598 C C . GLY A 1 76 ? 2.447 1.854 -1.48 1 98.88 76 GLY A C 1
ATOM 599 O O . GLY A 1 76 ? 1.914 0.797 -1.822 1 98.88 76 GLY A O 1
ATOM 600 N N . ALA A 1 77 ? 3.43 2.42 -2.191 1 98.94 77 ALA A N 1
ATOM 601 C CA . ALA A 1 77 ? 4.016 1.727 -3.336 1 98.94 77 ALA A CA 1
ATOM 602 C C . ALA A 1 77 ? 4.762 0.472 -2.896 1 98.94 77 ALA A C 1
ATOM 604 O O . ALA A 1 77 ? 4.621 -0.591 -3.504 1 98.94 77 ALA A O 1
ATOM 605 N N . ALA A 1 78 ? 5.562 0.623 -1.835 1 98.94 78 ALA A N 1
ATOM 606 C CA . ALA A 1 78 ? 6.25 -0.543 -1.288 1 98.94 78 ALA A CA 1
ATOM 607 C C . ALA A 1 78 ? 5.254 -1.611 -0.847 1 98.94 78 ALA A C 1
ATOM 609 O O . ALA A 1 78 ? 5.445 -2.799 -1.121 1 98.94 78 ALA A O 1
ATOM 610 N N . ALA A 1 79 ? 4.18 -1.198 -0.156 1 99 79 ALA A N 1
ATOM 611 C CA . ALA A 1 79 ? 3.141 -2.137 0.254 1 99 79 ALA A CA 1
ATOM 612 C C . ALA A 1 79 ? 2.523 -2.834 -0.955 1 99 79 ALA A C 1
ATOM 614 O O . ALA A 1 79 ? 2.252 -4.039 -0.913 1 99 79 ALA A O 1
ATOM 615 N N . THR A 1 80 ? 2.277 -2.082 -2.023 1 98.94 80 THR A N 1
ATOM 616 C CA . THR A 1 80 ? 1.718 -2.635 -3.252 1 98.94 80 THR A CA 1
ATOM 617 C C . THR A 1 80 ? 2.654 -3.68 -3.85 1 98.94 80 THR A C 1
ATOM 619 O O . THR A 1 80 ? 2.215 -4.762 -4.246 1 98.94 80 THR A O 1
ATOM 622 N N . LEU A 1 81 ? 3.938 -3.322 -3.895 1 98.94 81 LEU A N 1
ATOM 623 C CA . LEU A 1 81 ? 4.93 -4.27 -4.391 1 98.94 81 LEU A CA 1
ATOM 624 C C . LEU A 1 81 ? 4.914 -5.555 -3.57 1 98.94 81 LEU A C 1
ATOM 626 O O . LEU A 1 81 ? 4.859 -6.652 -4.129 1 98.94 81 LEU A O 1
ATOM 630 N N . PHE A 1 82 ? 4.914 -5.402 -2.244 1 98.94 82 PHE A N 1
ATOM 631 C CA . PHE A 1 82 ? 4.898 -6.578 -1.382 1 98.94 82 PHE A CA 1
ATOM 632 C C . PHE A 1 82 ? 3.633 -7.395 -1.604 1 98.94 82 PHE A C 1
ATOM 634 O O . PHE A 1 82 ? 3.678 -8.625 -1.624 1 98.94 82 PHE A O 1
ATOM 641 N N . ASP A 1 83 ? 2.492 -6.73 -1.717 1 98.94 83 ASP A N 1
ATOM 642 C CA . ASP A 1 83 ? 1.223 -7.418 -1.928 1 98.94 83 ASP A CA 1
ATOM 643 C C . ASP A 1 83 ? 1.3 -8.352 -3.133 1 98.94 83 ASP A C 1
ATOM 645 O O . ASP A 1 83 ? 0.971 -9.539 -3.027 1 98.94 83 ASP A O 1
ATOM 649 N N . LEU A 1 84 ? 1.775 -7.859 -4.246 1 98.75 84 LEU A N 1
ATOM 650 C CA . LEU A 1 84 ? 1.89 -8.68 -5.449 1 98.75 84 LEU A CA 1
ATOM 651 C C . LEU A 1 84 ? 2.996 -9.719 -5.297 1 98.75 84 LEU A C 1
ATOM 653 O O . LEU A 1 84 ? 2.762 -10.914 -5.492 1 98.75 84 LEU A O 1
ATOM 657 N N . CYS A 1 85 ? 4.176 -9.273 -4.918 1 98.94 85 CYS A N 1
ATOM 658 C CA . CYS A 1 85 ? 5.363 -10.117 -4.984 1 98.94 85 CYS A CA 1
ATOM 659 C C . CYS A 1 85 ? 5.238 -11.305 -4.035 1 98.94 85 CYS A C 1
ATOM 661 O O . CYS A 1 85 ? 5.633 -12.422 -4.379 1 98.94 85 CYS A O 1
ATOM 663 N N . THR A 1 86 ? 4.695 -11.094 -2.812 1 98.88 86 THR A N 1
ATOM 664 C CA . THR A 1 86 ? 4.578 -12.188 -1.859 1 98.88 86 THR A CA 1
ATOM 665 C C . THR A 1 86 ? 3.479 -13.156 -2.283 1 98.88 86 THR A C 1
ATOM 667 O O . THR A 1 86 ? 3.436 -14.297 -1.816 1 98.88 86 THR A O 1
ATOM 670 N N . THR A 1 87 ? 2.555 -12.742 -3.113 1 98.69 87 THR A N 1
ATOM 671 C CA . THR A 1 87 ? 1.5 -13.617 -3.619 1 98.69 87 THR A CA 1
ATOM 672 C C . THR A 1 87 ? 2.049 -14.578 -4.672 1 98.69 87 THR A C 1
ATOM 674 O O . THR A 1 87 ? 1.58 -15.711 -4.789 1 98.69 87 THR A O 1
ATOM 677 N N . ILE A 1 88 ? 3.109 -14.234 -5.395 1 98.56 88 ILE A N 1
ATOM 678 C CA . ILE A 1 88 ? 3.533 -14.914 -6.613 1 98.56 88 ILE A CA 1
ATOM 679 C C . ILE A 1 88 ? 4.137 -16.281 -6.262 1 98.56 88 ILE A C 1
ATOM 681 O O . ILE A 1 88 ? 3.959 -17.25 -6.996 1 98.56 88 ILE A O 1
ATOM 685 N N . PRO A 1 89 ? 4.828 -16.438 -5.145 1 98.44 89 PRO A N 1
ATOM 686 C CA . PRO A 1 89 ? 5.25 -17.797 -4.785 1 98.44 89 PRO A CA 1
ATOM 687 C C . PRO A 1 89 ? 4.086 -18.781 -4.773 1 98.44 89 PRO A C 1
ATOM 689 O O . PRO A 1 89 ? 4.273 -19.969 -5.074 1 98.44 89 PRO A O 1
ATOM 692 N N . LEU A 1 90 ? 2.877 -18.375 -4.441 1 97.69 90 LEU A N 1
ATOM 693 C CA . LEU A 1 90 ? 1.714 -19.25 -4.457 1 97.69 90 LEU A CA 1
ATOM 694 C C . LEU A 1 90 ? 1.42 -19.734 -5.867 1 97.69 90 LEU A C 1
ATOM 696 O O . LEU A 1 90 ? 0.936 -20.859 -6.051 1 97.69 90 LEU A O 1
ATOM 700 N N . VAL A 1 91 ? 1.727 -18.891 -6.848 1 96.81 91 VAL A N 1
ATOM 701 C CA . VAL A 1 91 ? 1.491 -19.234 -8.242 1 96.81 91 VAL A CA 1
ATOM 702 C C . VAL A 1 91 ? 2.264 -20.5 -8.594 1 96.81 91 VAL A C 1
ATOM 704 O O . VAL A 1 91 ? 1.784 -21.344 -9.367 1 96.81 91 VAL A O 1
ATOM 707 N N . LEU A 1 92 ? 3.434 -20.672 -7.996 1 96.56 92 LEU A N 1
ATOM 708 C CA . LEU A 1 92 ? 4.336 -21.766 -8.336 1 96.56 92 LEU A CA 1
ATOM 709 C C . LEU A 1 92 ? 3.76 -23.109 -7.887 1 96.56 92 LEU A C 1
ATOM 711 O O . LEU A 1 92 ? 4.152 -24.156 -8.391 1 96.56 92 LEU A O 1
ATOM 715 N N . ILE A 1 93 ? 2.852 -23.109 -6.941 1 94.62 93 ILE A N 1
ATOM 716 C CA . ILE A 1 93 ? 2.361 -24.359 -6.391 1 94.62 93 ILE A CA 1
ATOM 717 C C . ILE A 1 93 ? 0.85 -24.469 -6.594 1 94.62 93 ILE A C 1
ATOM 719 O O . ILE A 1 93 ? 0.226 -25.438 -6.184 1 94.62 93 ILE A O 1
ATOM 723 N N . SER A 1 94 ? 0.261 -23.422 -7.168 1 94.88 94 SER A N 1
ATOM 724 C CA . SER A 1 94 ? -1.182 -23.406 -7.391 1 94.88 94 SER A CA 1
ATOM 725 C C . SER A 1 94 ? -1.597 -24.484 -8.398 1 94.88 94 SER A C 1
ATOM 727 O O . SER A 1 94 ? -0.857 -24.766 -9.336 1 94.88 94 SER A O 1
ATOM 729 N N . LYS A 1 95 ? -2.689 -25.062 -8.203 1 90.88 95 LYS A N 1
ATOM 730 C CA . LYS A 1 95 ? -3.334 -26.047 -9.07 1 90.88 95 LYS A CA 1
ATOM 731 C C . LYS A 1 95 ? -4.84 -26.078 -8.844 1 90.88 95 LYS A C 1
ATOM 733 O O . LYS A 1 95 ? -5.344 -25.469 -7.898 1 90.88 95 LYS A O 1
ATOM 738 N N . PRO A 1 96 ? -5.543 -26.609 -9.82 1 89.94 96 PRO A N 1
ATOM 739 C CA . PRO A 1 96 ? -6.984 -26.703 -9.578 1 89.94 96 PRO A CA 1
ATOM 740 C C . PRO A 1 96 ? -7.312 -27.234 -8.188 1 89.94 96 PRO A C 1
ATOM 742 O O . PRO A 1 96 ? -6.809 -28.297 -7.793 1 89.94 96 PRO A O 1
ATOM 745 N N . GLY A 1 97 ? -8.086 -26.484 -7.398 1 88.69 97 GLY A N 1
ATOM 746 C CA . GLY A 1 97 ? -8.523 -26.891 -6.074 1 88.69 97 GLY A CA 1
ATOM 747 C C . GLY A 1 97 ? -7.543 -26.5 -4.98 1 88.69 97 GLY A C 1
ATOM 748 O O . GLY A 1 97 ? -7.758 -26.812 -3.807 1 88.69 97 GLY A O 1
ATOM 749 N N . PHE A 1 98 ? -6.426 -26.031 -5.328 1 94.88 98 PHE A N 1
ATOM 750 C CA . PHE A 1 98 ? -5.434 -25.609 -4.352 1 94.88 98 PHE A CA 1
ATOM 751 C C . PHE A 1 98 ? -4.848 -24.25 -4.723 1 94.88 98 PHE A C 1
ATOM 753 O O . PHE A 1 98 ? -3.943 -24.172 -5.555 1 94.88 98 PHE A O 1
ATOM 760 N N . TRP A 1 99 ? -5.316 -23.219 -4.039 1 96.31 99 TRP A N 1
ATOM 761 C CA . TRP A 1 99 ? -4.902 -21.844 -4.242 1 96.31 99 TRP A CA 1
ATOM 762 C C . TRP A 1 99 ? -4.961 -21.469 -5.719 1 96.31 99 TRP A C 1
ATOM 764 O O . TRP A 1 99 ? -4.074 -20.781 -6.227 1 96.31 99 TRP A O 1
ATOM 774 N N . GLN A 1 100 ? -6.016 -21.938 -6.363 1 94.31 100 GLN A N 1
ATOM 775 C CA . GLN A 1 100 ? -6.219 -21.719 -7.793 1 94.31 100 GLN A CA 1
ATOM 776 C C . GLN A 1 100 ? -6.418 -20.234 -8.094 1 94.31 100 GLN A C 1
ATOM 778 O O . GLN A 1 100 ? -5.938 -19.734 -9.117 1 94.31 100 GLN A O 1
ATOM 783 N N . PHE A 1 101 ? -7.051 -19.516 -7.223 1 94.19 101 PHE A N 1
ATOM 784 C CA . PHE A 1 101 ? -7.348 -18.109 -7.453 1 94.19 101 PHE A CA 1
ATOM 785 C C . PHE A 1 101 ? -6.426 -17.219 -6.625 1 94.19 101 PHE A C 1
ATOM 787 O O . PHE A 1 101 ? -6.648 -16 -6.523 1 94.19 101 PHE A O 1
ATOM 794 N N . LEU A 1 102 ? -5.477 -17.766 -5.922 1 97 102 LEU A N 1
ATOM 795 C CA . LEU A 1 102 ? -4.367 -17.125 -5.223 1 97 102 LEU A CA 1
ATOM 796 C C . LEU A 1 102 ? -4.863 -16.375 -3.99 1 97 102 LEU A C 1
ATOM 798 O O . LEU A 1 102 ? -4.098 -15.656 -3.342 1 97 102 LEU A O 1
ATOM 802 N N . GLY A 1 103 ? -6.145 -16.438 -3.688 1 97.5 103 GLY A N 1
ATOM 803 C CA . GLY A 1 103 ? -6.691 -15.93 -2.438 1 97.5 103 GLY A CA 1
ATOM 804 C C . GLY A 1 103 ? -6.793 -14.414 -2.396 1 97.5 103 GLY A C 1
ATOM 805 O O . GLY A 1 103 ? -6.668 -13.75 -3.426 1 97.5 103 GLY A O 1
ATOM 806 N N . VAL A 1 104 ? -7.18 -13.93 -1.174 1 98.25 104 VAL A N 1
ATOM 807 C CA . VAL A 1 104 ? -7.293 -12.5 -0.902 1 98.25 104 VAL A CA 1
ATOM 808 C C . VAL A 1 104 ? -6.5 -12.148 0.354 1 98.25 104 VAL A C 1
ATOM 810 O O . VAL A 1 104 ? -6.297 -12.992 1.226 1 98.25 104 VAL A O 1
ATOM 813 N N . THR A 1 105 ? -6.023 -10.961 0.388 1 98.81 105 THR A N 1
ATOM 814 C CA . THR A 1 105 ? -5.246 -10.492 1.532 1 98.81 105 THR A CA 1
ATOM 815 C C . THR A 1 105 ? -6.125 -10.375 2.771 1 98.81 105 THR A C 1
ATOM 817 O O . THR A 1 105 ? -7.203 -9.781 2.719 1 98.81 105 THR A O 1
ATOM 820 N N . ARG A 1 106 ? -5.668 -10.93 3.822 1 98.88 106 ARG A N 1
ATOM 821 C CA . ARG A 1 106 ? -6.301 -10.75 5.125 1 98.88 106 ARG A CA 1
ATOM 822 C C . ARG A 1 106 ? -5.547 -9.727 5.965 1 98.88 106 ARG A C 1
ATOM 824 O O . ARG A 1 106 ? -6.152 -8.961 6.715 1 98.88 106 ARG A O 1
ATOM 831 N N . ASN A 1 107 ? -4.25 -9.82 5.84 1 98.94 107 ASN A N 1
ATOM 832 C CA . ASN A 1 107 ? -3.398 -8.867 6.535 1 98.94 107 ASN A CA 1
ATOM 833 C C . ASN A 1 107 ? -2.104 -8.609 5.773 1 98.94 107 ASN A C 1
ATOM 835 O O . ASN A 1 107 ? -1.497 -9.539 5.238 1 98.94 107 ASN A O 1
ATOM 839 N N . LEU A 1 108 ? -1.715 -7.422 5.68 1 98.94 108 LEU A N 1
ATOM 840 C CA . LEU A 1 108 ? -0.433 -6.98 5.145 1 98.94 108 LEU A CA 1
ATOM 841 C C . LEU A 1 108 ? 0.275 -6.051 6.125 1 98.94 108 LEU A C 1
ATOM 843 O O . LEU A 1 108 ? -0.205 -4.949 6.402 1 98.94 108 LEU A O 1
ATOM 847 N N . ASN A 1 109 ? 1.365 -6.523 6.672 1 99 109 ASN A N 1
ATOM 848 C CA . ASN A 1 109 ? 2.178 -5.785 7.633 1 99 109 ASN A CA 1
ATOM 849 C C . ASN A 1 109 ? 3.555 -5.453 7.066 1 99 109 ASN A C 1
ATOM 851 O O . ASN A 1 109 ? 4.355 -6.355 6.801 1 99 109 ASN A O 1
ATOM 855 N N . VAL A 1 110 ? 3.855 -4.203 6.883 1 99 110 VAL A N 1
ATOM 856 C CA . VAL A 1 110 ? 5.121 -3.783 6.285 1 99 110 VAL A CA 1
ATOM 857 C C . VAL A 1 110 ? 5.902 -2.932 7.281 1 99 110 VAL A C 1
ATOM 859 O O . VAL A 1 110 ? 5.348 -2.01 7.887 1 99 110 VAL A O 1
ATOM 862 N N . THR A 1 111 ? 7.125 -3.223 7.469 1 99 111 THR A N 1
ATOM 863 C CA . THR A 1 111 ? 8.062 -2.438 8.266 1 99 111 THR A CA 1
ATOM 864 C C . THR A 1 111 ? 9.102 -1.765 7.371 1 99 111 THR A C 1
ATOM 866 O O . THR A 1 111 ? 9.703 -2.414 6.512 1 99 111 THR A O 1
ATOM 869 N N . TYR A 1 112 ? 9.281 -0.501 7.582 1 98.94 112 TYR A N 1
ATOM 870 C CA . TYR A 1 112 ? 10.148 0.309 6.73 1 98.94 112 TYR A CA 1
ATOM 871 C C . TYR A 1 112 ? 11.398 0.749 7.484 1 98.94 112 TYR A C 1
ATOM 873 O O . TYR A 1 112 ? 11.305 1.305 8.578 1 98.94 112 TYR A O 1
ATOM 881 N N . PHE A 1 113 ? 12.555 0.564 6.855 1 98.75 113 PHE A N 1
ATOM 882 C CA . PHE A 1 113 ? 13.805 0.82 7.555 1 98.75 113 PHE A CA 1
ATOM 883 C C . PHE A 1 113 ? 14.57 1.966 6.898 1 98.75 113 PHE A C 1
ATOM 885 O O . PHE A 1 113 ? 15.18 2.785 7.586 1 98.75 113 PHE A O 1
ATOM 892 N N . ARG A 1 114 ? 14.586 2.006 5.555 1 98.69 114 ARG A N 1
ATOM 893 C CA . ARG A 1 114 ? 15.391 2.961 4.801 1 98.69 114 ARG A CA 1
ATOM 894 C C . ARG A 1 114 ? 14.633 3.461 3.572 1 98.69 114 ARG A C 1
ATOM 896 O O . ARG A 1 114 ? 13.797 2.748 3.021 1 98.69 114 ARG A O 1
ATOM 903 N N . PRO A 1 115 ? 14.898 4.66 3.186 1 98.62 115 PRO A N 1
ATOM 904 C CA . PRO A 1 115 ? 14.258 5.16 1.967 1 98.62 115 PRO A CA 1
ATOM 905 C C . PRO A 1 115 ? 14.797 4.5 0.701 1 98.62 115 PRO A C 1
ATOM 907 O O . PRO A 1 115 ? 15.883 3.906 0.726 1 98.62 115 PRO A O 1
ATOM 910 N N . VAL A 1 116 ? 14.031 4.496 -0.365 1 98.88 116 VAL A N 1
ATOM 911 C CA . VAL A 1 116 ? 14.414 4.109 -1.719 1 98.88 116 VAL A CA 1
ATOM 912 C C . VAL A 1 116 ? 14.227 5.297 -2.666 1 98.88 116 VAL A C 1
ATOM 914 O O . VAL A 1 116 ? 13.133 5.52 -3.182 1 98.88 116 VAL A O 1
ATOM 917 N N . PRO A 1 117 ? 15.273 6.031 -2.947 1 98.75 117 PRO A N 1
ATOM 918 C CA . PRO A 1 117 ? 15.133 7.207 -3.807 1 98.75 117 PRO A CA 1
ATOM 919 C C . PRO A 1 117 ? 14.828 6.848 -5.258 1 98.75 117 PRO A C 1
ATOM 921 O O . PRO A 1 117 ? 15.148 5.742 -5.703 1 98.75 117 PRO A O 1
ATOM 924 N N . ALA A 1 118 ? 14.25 7.816 -5.926 1 98.75 118 ALA A N 1
ATOM 925 C CA . ALA A 1 118 ? 14.07 7.652 -7.363 1 98.75 118 ALA A CA 1
ATOM 926 C C . ALA A 1 118 ? 15.391 7.297 -8.047 1 98.75 118 ALA A C 1
ATOM 928 O O . ALA A 1 118 ? 16.438 7.875 -7.73 1 98.75 118 ALA A O 1
ATOM 929 N N . GLY A 1 119 ? 15.328 6.34 -8.875 1 98.75 119 GLY A N 1
ATOM 930 C CA . GLY A 1 119 ? 16.516 5.867 -9.57 1 98.75 119 GLY A CA 1
ATOM 931 C C . GLY A 1 119 ? 17.125 4.637 -8.938 1 98.75 119 GLY A C 1
ATOM 932 O O . GLY A 1 119 ? 17.938 3.941 -9.562 1 98.75 119 GLY A O 1
ATOM 933 N N . GLU A 1 120 ? 16.828 4.352 -7.68 1 98.81 120 GLU A N 1
ATOM 934 C CA . GLU A 1 120 ? 17.391 3.229 -6.938 1 98.81 120 GLU A CA 1
ATOM 935 C C . GLU A 1 120 ? 16.766 1.908 -7.371 1 98.81 120 GLU A C 1
ATOM 937 O O . GLU A 1 120 ? 15.547 1.835 -7.582 1 98.81 120 GLU A O 1
ATOM 942 N N . GLU A 1 121 ? 17.578 0.884 -7.5 1 98.88 121 GLU A N 1
ATOM 943 C CA . GLU A 1 121 ? 17.094 -0.47 -7.773 1 98.88 121 GLU A CA 1
ATOM 944 C C . GLU A 1 121 ? 17.047 -1.303 -6.496 1 98.88 121 GLU A C 1
ATOM 946 O O . GLU A 1 121 ? 17.938 -1.232 -5.66 1 98.88 121 GLU A O 1
ATOM 951 N N . VAL A 1 122 ? 15.984 -2.102 -6.41 1 98.94 122 VAL A N 1
ATOM 952 C CA . VAL A 1 122 ? 15.836 -2.965 -5.242 1 98.94 122 VAL A CA 1
ATOM 953 C C . VAL A 1 122 ? 15.594 -4.402 -5.691 1 98.94 122 VAL A C 1
ATOM 955 O O . VAL A 1 122 ? 15.195 -4.645 -6.832 1 98.94 122 VAL A O 1
ATOM 958 N N . ILE A 1 123 ? 15.953 -5.297 -4.816 1 98.94 123 ILE A N 1
ATOM 959 C CA . ILE A 1 123 ? 15.633 -6.719 -4.914 1 98.94 123 ILE A CA 1
ATOM 960 C C . ILE A 1 123 ? 14.555 -7.078 -3.9 1 98.94 123 ILE A C 1
ATOM 962 O O . ILE A 1 123 ? 14.617 -6.664 -2.74 1 98.94 123 ILE A O 1
ATOM 966 N N . ILE A 1 124 ? 13.547 -7.766 -4.324 1 99 124 ILE A N 1
ATOM 967 C CA . ILE A 1 124 ? 12.461 -8.195 -3.451 1 99 124 ILE A CA 1
ATOM 968 C C . ILE A 1 124 ? 12.43 -9.727 -3.389 1 99 124 ILE A C 1
ATOM 970 O O . ILE A 1 124 ? 12.055 -10.383 -4.363 1 99 124 ILE A O 1
ATOM 974 N N . GLU A 1 125 ? 12.789 -10.234 -2.26 1 98.94 125 GLU A N 1
ATOM 975 C CA . GLU A 1 125 ? 12.781 -11.68 -2.023 1 98.94 125 GLU A CA 1
ATOM 976 C C . GLU A 1 125 ? 11.516 -12.117 -1.3 1 98.94 125 GLU A C 1
ATOM 978 O O . GLU A 1 125 ? 11.188 -11.594 -0.23 1 98.94 125 GLU A O 1
ATOM 983 N N . CYS A 1 126 ? 10.82 -13.07 -1.901 1 98.88 126 CYS A N 1
ATOM 984 C CA . CYS A 1 126 ? 9.531 -13.453 -1.353 1 98.88 126 CYS A CA 1
ATOM 985 C C . CYS A 1 126 ? 9.438 -14.969 -1.187 1 98.88 126 CYS A C 1
ATOM 987 O O . CYS A 1 126 ? 9.945 -15.719 -2.025 1 98.88 126 CYS A O 1
ATOM 989 N N . GLU A 1 127 ? 8.781 -15.367 -0.127 1 98.69 127 GLU A N 1
ATOM 990 C CA . GLU A 1 127 ? 8.562 -16.781 0.148 1 98.69 127 GLU A CA 1
ATOM 991 C C . GLU A 1 127 ? 7.168 -17.031 0.712 1 98.69 127 GLU A C 1
ATOM 993 O O . GLU A 1 127 ? 6.645 -16.219 1.47 1 98.69 127 GLU A O 1
ATOM 998 N N . ALA A 1 128 ? 6.609 -18.156 0.33 1 98.69 128 ALA A N 1
ATOM 999 C CA . ALA A 1 128 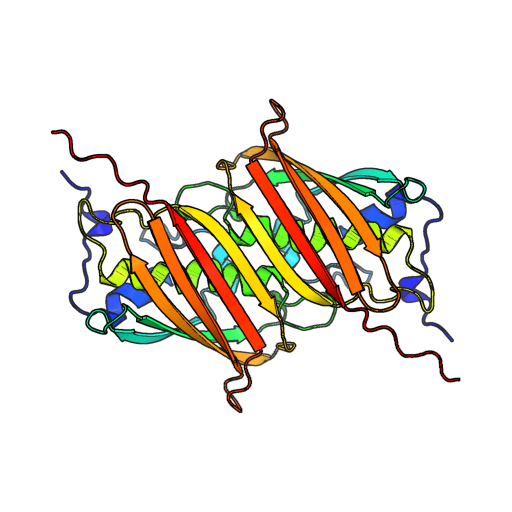? 5.418 -18.672 1.003 1 98.69 128 ALA A CA 1
ATOM 1000 C C . ALA A 1 128 ? 5.793 -19.594 2.164 1 98.69 128 ALA A C 1
ATOM 1002 O O . ALA A 1 128 ? 5.98 -20.797 1.977 1 98.69 128 ALA A O 1
ATOM 1003 N N . LEU A 1 129 ? 5.812 -19.047 3.352 1 98.12 129 LEU A N 1
ATOM 1004 C CA . LEU A 1 129 ? 6.371 -19.734 4.512 1 98.12 129 LEU A CA 1
ATOM 1005 C C . LEU A 1 129 ? 5.488 -20.906 4.922 1 98.12 129 LEU A C 1
ATOM 1007 O O . LEU A 1 129 ? 5.996 -21.984 5.246 1 98.12 129 LEU A O 1
ATOM 1011 N N . GLN A 1 130 ? 4.273 -20.703 4.949 1 98.06 130 GLN A N 1
ATOM 1012 C CA . GLN A 1 130 ? 3.275 -21.703 5.32 1 98.06 130 GLN A CA 1
ATOM 1013 C C . GLN A 1 130 ? 2.029 -21.578 4.445 1 98.06 130 GLN A C 1
ATOM 1015 O O . GLN A 1 130 ? 1.438 -20.516 4.344 1 98.06 130 GLN A O 1
ATOM 1020 N N . VAL A 1 131 ? 1.725 -22.656 3.83 1 98 131 VAL A N 1
ATOM 1021 C CA . VAL A 1 131 ? 0.545 -22.688 2.971 1 98 131 VAL A CA 1
ATOM 1022 C C . VAL A 1 131 ? -0.372 -23.844 3.389 1 98 131 VAL A C 1
ATOM 1024 O O . VAL A 1 131 ? -0.048 -25 3.176 1 98 131 VAL A O 1
ATOM 1027 N N . GLY A 1 132 ? -1.441 -23.453 3.99 1 97.12 132 GLY A N 1
ATOM 1028 C CA . GLY A 1 132 ? -2.469 -24.438 4.324 1 97.12 132 GLY A CA 1
ATOM 1029 C C . GLY A 1 132 ? -3.623 -24.438 3.342 1 97.12 132 GLY A C 1
ATOM 1030 O O . GLY A 1 132 ? -3.541 -23.828 2.273 1 97.12 132 GLY A O 1
ATOM 1031 N N . LYS A 1 133 ? -4.656 -25.172 3.736 1 95.62 133 LYS A N 1
ATOM 1032 C CA . LYS A 1 133 ? -5.828 -25.281 2.873 1 95.62 133 LYS A CA 1
ATOM 1033 C C . LYS A 1 133 ? -6.566 -23.938 2.783 1 95.62 133 LYS A C 1
ATOM 1035 O O . LYS A 1 133 ? -7.051 -23.562 1.714 1 95.62 133 LYS A O 1
ATOM 1040 N N . ARG A 1 134 ? -6.535 -23.172 3.865 1 96.81 134 ARG A N 1
ATOM 1041 C CA . ARG A 1 134 ? -7.395 -22 3.93 1 96.81 134 ARG A CA 1
ATOM 1042 C C . ARG A 1 134 ? -6.566 -20.734 4.078 1 96.81 134 ARG A C 1
ATOM 1044 O O . ARG A 1 134 ? -7.012 -19.641 3.693 1 96.81 134 ARG A O 1
ATOM 1051 N N . LEU A 1 135 ? -5.406 -20.891 4.719 1 98.44 135 LEU A N 1
ATOM 1052 C CA . LEU A 1 135 ? -4.598 -19.703 5.023 1 98.44 135 LEU A CA 1
ATOM 1053 C C . LEU A 1 135 ? -3.164 -19.891 4.535 1 98.44 135 LEU A C 1
ATOM 1055 O O . LEU A 1 135 ? -2.658 -21.016 4.492 1 98.44 135 LEU A O 1
ATOM 1059 N N . ALA A 1 136 ? -2.568 -18.828 4.156 1 98.75 136 ALA A N 1
ATOM 1060 C CA . ALA A 1 136 ? -1.148 -18.828 3.812 1 98.75 136 ALA A CA 1
ATOM 1061 C C . ALA A 1 136 ? -0.435 -17.641 4.477 1 98.75 136 ALA A C 1
ATOM 1063 O O . ALA A 1 136 ? -0.981 -16.547 4.555 1 98.75 136 ALA A O 1
ATOM 1064 N N . THR A 1 137 ? 0.721 -17.875 5 1 98.88 137 THR A N 1
ATOM 1065 C CA . THR A 1 137 ? 1.621 -16.859 5.52 1 98.88 137 THR A CA 1
ATOM 1066 C C . THR A 1 137 ? 2.812 -16.656 4.59 1 98.88 137 THR A C 1
ATOM 1068 O O . THR A 1 137 ? 3.578 -17.594 4.344 1 98.88 137 THR A O 1
ATOM 1071 N N . LEU A 1 138 ? 2.928 -15.5 4.078 1 98.81 138 LEU A N 1
ATOM 1072 C CA . LEU A 1 138 ? 3.998 -15.148 3.148 1 98.81 138 LEU A CA 1
ATOM 1073 C C . LEU A 1 138 ? 4.895 -14.062 3.738 1 98.81 138 LEU A C 1
ATOM 1075 O O . LEU A 1 138 ? 4.461 -13.289 4.594 1 98.81 138 LEU A O 1
ATOM 1079 N N . LYS A 1 139 ? 6.094 -14.039 3.248 1 98.81 139 LYS A N 1
ATOM 1080 C CA . LYS A 1 139 ? 7.07 -13.055 3.711 1 98.81 139 LYS A CA 1
ATOM 1081 C C . LYS A 1 139 ? 7.797 -12.406 2.537 1 98.81 139 LYS A C 1
ATOM 1083 O O . LYS A 1 139 ? 8 -13.039 1.499 1 98.81 139 LYS A O 1
ATOM 1088 N N . GLY A 1 140 ? 8.156 -11.156 2.688 1 98.94 140 GLY A N 1
ATOM 1089 C CA . GLY A 1 140 ? 8.969 -10.422 1.73 1 98.94 140 GLY A CA 1
ATOM 1090 C C . GLY A 1 140 ? 10.062 -9.602 2.383 1 98.94 140 GLY A C 1
ATOM 1091 O O . GLY A 1 140 ? 9.867 -9.047 3.469 1 98.94 140 GLY A O 1
ATOM 1092 N N . VAL A 1 141 ? 11.172 -9.555 1.726 1 99 141 VAL A N 1
ATOM 1093 C CA . VAL A 1 141 ? 12.289 -8.688 2.105 1 99 141 VAL A CA 1
ATOM 1094 C C . VAL A 1 141 ? 12.734 -7.863 0.899 1 99 141 VAL A C 1
ATOM 1096 O O . VAL A 1 141 ? 13.039 -8.422 -0.16 1 99 141 VAL A O 1
ATOM 1099 N N . MET A 1 142 ? 12.703 -6.586 1.06 1 99 142 MET A N 1
ATOM 1100 C CA . MET A 1 142 ? 13.211 -5.684 0.03 1 99 142 MET A CA 1
ATOM 1101 C C . MET A 1 142 ? 14.594 -5.164 0.396 1 99 142 MET A C 1
ATOM 1103 O O . MET A 1 142 ? 14.805 -4.664 1.503 1 99 142 MET A O 1
ATOM 1107 N N . LYS A 1 143 ? 15.508 -5.309 -0.53 1 98.94 143 LYS A N 1
ATOM 1108 C CA . LYS A 1 143 ? 16.891 -4.895 -0.33 1 98.94 143 LYS A CA 1
ATOM 1109 C C . LYS A 1 143 ? 17.344 -3.939 -1.432 1 98.94 143 LYS A C 1
ATOM 1111 O O . LYS A 1 143 ? 16.969 -4.105 -2.594 1 98.94 143 LYS A O 1
ATOM 1116 N N . ARG A 1 144 ? 18.109 -3.002 -1.016 1 98.81 144 ARG A N 1
ATOM 1117 C CA . ARG A 1 144 ? 18.797 -2.184 -2.002 1 98.81 144 ARG A CA 1
ATOM 1118 C C . ARG A 1 144 ? 19.812 -3.012 -2.787 1 98.81 144 ARG A C 1
ATOM 1120 O O . ARG A 1 144 ? 20.656 -3.684 -2.199 1 98.81 144 ARG A O 1
ATOM 1127 N N . LYS A 1 145 ? 19.781 -2.945 -4.02 1 98.69 145 LYS A N 1
ATOM 1128 C CA . LYS A 1 145 ? 20.594 -3.811 -4.863 1 98.69 145 LYS A CA 1
ATOM 1129 C C . LYS A 1 145 ? 22.078 -3.49 -4.699 1 98.69 145 LYS A C 1
ATOM 1131 O O . LYS A 1 145 ? 22.922 -4.395 -4.66 1 98.69 145 LYS A O 1
ATOM 1136 N N . ARG A 1 146 ? 22.391 -2.223 -4.59 1 98.19 146 ARG A N 1
ATOM 1137 C CA . ARG A 1 146 ? 23.766 -1.771 -4.664 1 98.19 146 ARG A CA 1
ATOM 1138 C C . ARG A 1 146 ? 24.578 -2.262 -3.461 1 98.19 146 ARG A C 1
ATOM 1140 O O . ARG A 1 146 ? 25.781 -2.432 -3.547 1 98.19 146 ARG A O 1
ATOM 1147 N N . ASP A 1 147 ? 23.984 -2.578 -2.287 1 98.5 147 ASP A N 1
ATOM 1148 C CA . ASP A 1 147 ? 24.812 -2.908 -1.126 1 98.5 147 ASP A CA 1
ATOM 1149 C C . ASP A 1 147 ? 24.125 -3.959 -0.252 1 98.5 147 ASP A C 1
ATOM 1151 O O . ASP A 1 147 ? 24.672 -4.375 0.769 1 98.5 147 ASP A O 1
ATOM 1155 N N . GLY A 1 148 ? 22.938 -4.312 -0.604 1 98.69 148 GLY A N 1
ATOM 1156 C CA . GLY A 1 148 ? 22.266 -5.395 0.101 1 98.69 148 GLY A CA 1
ATOM 1157 C C . GLY A 1 148 ? 21.578 -4.941 1.376 1 98.69 148 GLY A C 1
ATOM 1158 O O . GLY A 1 148 ? 21.016 -5.758 2.111 1 98.69 148 GLY A O 1
ATOM 1159 N N . ALA A 1 149 ? 21.516 -3.609 1.604 1 98.81 149 ALA A N 1
ATOM 1160 C CA . ALA A 1 149 ? 20.844 -3.113 2.807 1 98.81 149 ALA A CA 1
ATOM 1161 C C . ALA A 1 149 ? 19.344 -3.369 2.748 1 98.81 149 ALA A C 1
ATOM 1163 O O . ALA A 1 149 ? 18.703 -3.121 1.722 1 98.81 149 ALA A O 1
ATOM 1164 N N . ILE A 1 150 ? 18.797 -3.875 3.875 1 98.94 150 ILE A N 1
ATOM 1165 C CA . ILE A 1 150 ? 17.359 -4.082 3.949 1 98.94 150 ILE A CA 1
ATOM 1166 C C . ILE A 1 150 ? 16.656 -2.736 4.062 1 98.94 150 ILE A C 1
ATOM 1168 O O . ILE A 1 150 ? 17 -1.909 4.906 1 98.94 150 ILE A O 1
ATOM 1172 N N . VAL A 1 151 ? 15.672 -2.525 3.174 1 98.94 151 VAL A N 1
ATOM 1173 C CA . VAL A 1 151 ? 14.969 -1.246 3.209 1 98.94 151 VAL A CA 1
ATOM 1174 C C . VAL A 1 151 ? 13.57 -1.436 3.805 1 98.94 151 VAL A C 1
ATOM 1176 O O . VAL A 1 151 ? 13.016 -0.509 4.395 1 98.94 151 VAL A O 1
ATOM 1179 N N . SER A 1 152 ? 12.984 -2.625 3.684 1 98.94 152 SER A N 1
ATOM 1180 C CA . SER A 1 152 ? 11.688 -2.939 4.27 1 98.94 152 SER A CA 1
ATOM 1181 C C . SER A 1 152 ? 11.422 -4.441 4.266 1 98.94 152 SER A C 1
ATOM 1183 O O . SER A 1 152 ? 12.094 -5.191 3.553 1 98.94 152 SER A O 1
ATOM 1185 N N . ILE A 1 153 ? 10.5 -4.902 5.125 1 99 153 ILE A N 1
ATOM 1186 C CA . ILE A 1 153 ? 10.055 -6.289 5.18 1 99 153 ILE A CA 1
ATOM 1187 C C . ILE A 1 153 ? 8.539 -6.34 5.273 1 99 153 ILE A C 1
ATOM 1189 O O . ILE A 1 153 ? 7.898 -5.355 5.648 1 99 153 ILE A O 1
ATOM 1193 N N . ALA A 1 154 ? 7.992 -7.484 4.938 1 98.94 154 ALA A N 1
ATOM 1194 C CA . ALA A 1 154 ? 6.539 -7.629 4.984 1 98.94 154 ALA A CA 1
ATOM 1195 C C . ALA A 1 154 ? 6.141 -9.023 5.445 1 98.94 154 ALA A C 1
ATOM 1197 O O . ALA A 1 154 ? 6.785 -10.016 5.086 1 98.94 154 ALA A O 1
ATOM 1198 N N . GLU A 1 155 ? 5.18 -9.102 6.234 1 98.94 155 GLU A N 1
ATOM 1199 C CA . GLU A 1 155 ? 4.379 -10.297 6.488 1 98.94 155 GLU A CA 1
ATOM 1200 C C . GLU A 1 155 ? 2.994 -10.18 5.863 1 98.94 155 GLU A C 1
ATOM 1202 O O . GLU A 1 155 ? 2.318 -9.156 6.027 1 98.94 155 GLU A O 1
ATOM 1207 N N . HIS A 1 156 ? 2.641 -11.148 5.141 1 98.94 156 HIS A N 1
ATOM 1208 C CA . HIS A 1 156 ? 1.425 -11.125 4.332 1 98.94 156 HIS A CA 1
ATOM 1209 C C . HIS A 1 156 ? 0.585 -12.383 4.574 1 98.94 156 HIS A C 1
ATOM 1211 O O . HIS A 1 156 ? 1.034 -13.492 4.301 1 98.94 156 HIS A O 1
ATOM 1217 N N . LEU A 1 157 ? -0.626 -12.18 5.117 1 98.94 157 LEU A N 1
ATOM 1218 C CA . LEU A 1 157 ? -1.565 -13.273 5.363 1 98.94 157 LEU A CA 1
ATOM 1219 C C . LEU A 1 157 ? -2.678 -13.273 4.32 1 98.94 157 LEU A C 1
ATOM 1221 O O . LEU A 1 157 ? -3.332 -12.25 4.102 1 98.94 157 LEU A O 1
ATOM 1225 N N . LYS A 1 158 ? -2.881 -14.438 3.725 1 98.88 158 LYS A N 1
ATOM 1226 C CA . LYS A 1 158 ? -3.922 -14.555 2.707 1 98.88 158 LYS A CA 1
ATOM 1227 C C . LYS A 1 158 ? -4.902 -15.672 3.043 1 98.88 158 LYS A C 1
ATOM 1229 O O . LYS A 1 158 ? -4.531 -16.656 3.695 1 98.88 158 LYS A O 1
ATOM 1234 N N . ALA A 1 159 ? -6.109 -15.484 2.598 1 98.56 159 ALA A N 1
ATOM 1235 C CA . ALA A 1 159 ? -7.16 -16.5 2.703 1 98.56 159 ALA A CA 1
ATOM 1236 C C . ALA A 1 159 ? -7.5 -17.078 1.333 1 98.56 159 ALA A C 1
ATOM 1238 O O . ALA A 1 159 ? -7.676 -16.344 0.363 1 98.56 159 ALA A O 1
ATOM 1239 N N . ASN A 1 160 ? -7.57 -18.359 1.298 1 98 160 ASN A N 1
ATOM 1240 C CA . ASN A 1 160 ? -7.957 -19.062 0.084 1 98 160 ASN A CA 1
ATOM 1241 C C . ASN A 1 160 ? -9.438 -18.875 -0.225 1 98 160 ASN A C 1
ATOM 1243 O O . ASN A 1 160 ? -10.289 -19.016 0.66 1 98 160 ASN A O 1
ATOM 1247 N N . ILE A 1 161 ? -9.734 -18.594 -1.486 1 96.5 161 ILE A N 1
ATOM 1248 C CA . ILE A 1 161 ? -11.133 -18.344 -1.844 1 96.5 161 ILE A CA 1
ATOM 1249 C C . ILE A 1 161 ? -11.594 -19.406 -2.848 1 96.5 161 ILE A C 1
ATOM 1251 O O . ILE A 1 161 ? -12.633 -19.25 -3.49 1 96.5 161 ILE A O 1
ATOM 1255 N N . ASP A 1 162 ? -10.75 -20.391 -3.033 1 94.69 162 ASP A N 1
ATOM 1256 C CA . ASP A 1 162 ? -11.156 -21.484 -3.91 1 94.69 162 ASP A CA 1
ATOM 1257 C C . ASP A 1 162 ? -12.492 -22.078 -3.465 1 94.69 162 ASP A C 1
ATOM 1259 O O . ASP A 1 162 ? -12.734 -22.25 -2.268 1 94.69 162 ASP A O 1
ATOM 1263 N N . PRO A 1 163 ? -13.352 -22.406 -4.398 1 90.25 163 PRO A N 1
ATOM 1264 C CA . PRO A 1 163 ? -14.586 -23.078 -4.004 1 90.25 163 PRO A CA 1
ATOM 1265 C C . PRO A 1 163 ? -14.344 -24.453 -3.365 1 90.25 163 PRO A C 1
ATOM 1267 O O . PRO A 1 163 ? -13.359 -25.125 -3.697 1 90.25 163 PRO A O 1
ATOM 1270 N N . GLU A 1 164 ? -15.047 -24.703 -2.197 1 79.12 164 GLU A N 1
ATOM 1271 C CA . GLU A 1 164 ? -14.922 -26.016 -1.578 1 79.12 164 GLU A CA 1
ATOM 1272 C C . GLU A 1 164 ? -15.281 -27.125 -2.562 1 79.12 164 GLU A C 1
ATOM 1274 O O . GLU A 1 164 ? -16.234 -26.984 -3.338 1 79.12 164 GLU A O 1
ATOM 1279 N N . PRO A 1 165 ? -14.352 -28.078 -2.584 1 66.06 165 PRO A N 1
ATOM 1280 C CA . PRO A 1 165 ? -14.703 -29.203 -3.455 1 66.06 165 PRO A CA 1
ATOM 1281 C C . PRO A 1 165 ? -16.078 -29.797 -3.131 1 66.06 165 PRO A C 1
ATOM 1283 O O . PRO A 1 165 ? -16.484 -29.797 -1.97 1 66.06 165 PRO A O 1
ATOM 1286 N N . LYS A 1 166 ? -17.016 -29.719 -4.031 1 56.16 166 LYS A N 1
ATOM 1287 C CA . LYS A 1 166 ? -18.281 -30.406 -3.836 1 56.16 166 LYS A CA 1
ATOM 1288 C C . LYS A 1 166 ? -18.062 -31.859 -3.443 1 56.16 166 LYS A C 1
ATOM 1290 O O . LYS A 1 166 ? -17.375 -32.594 -4.148 1 56.16 166 LYS A O 1
ATOM 1295 N N . VAL A 1 167 ? -18.016 -32.031 -2.15 1 48.25 167 VAL A N 1
ATOM 1296 C CA . VAL A 1 167 ? -18.203 -33.438 -1.796 1 48.25 167 VAL A CA 1
ATOM 1297 C C . VAL A 1 167 ? -19.625 -33.875 -2.162 1 48.25 167 VAL A C 1
ATOM 1299 O O . VAL A 1 167 ? -20.578 -33.156 -1.945 1 48.25 167 VAL A O 1
ATOM 1302 N N . MET B 1 1 ? 15.047 31.359 7.477 1 22.61 1 MET B N 1
ATOM 1303 C CA . MET B 1 1 ? 13.844 31.641 6.699 1 22.61 1 MET B CA 1
ATOM 1304 C C . MET B 1 1 ? 13.07 30.359 6.422 1 22.61 1 MET B C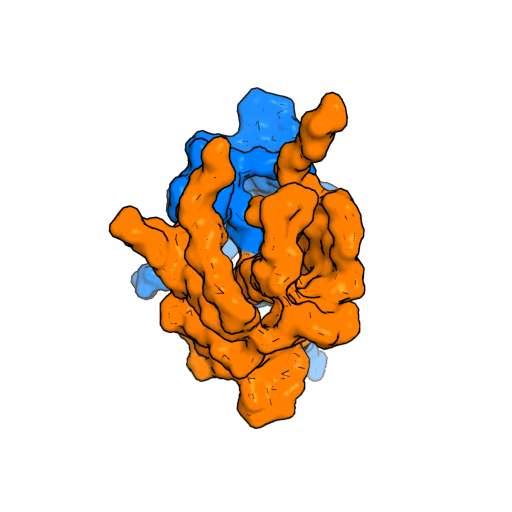 1
ATOM 1306 O O . MET B 1 1 ? 13.586 29.438 5.793 1 22.61 1 MET B O 1
ATOM 1310 N N . ILE B 1 2 ? 12.266 29.891 7.277 1 31.19 2 ILE B N 1
ATOM 1311 C CA . ILE B 1 2 ? 11.391 28.734 7.137 1 31.19 2 ILE B CA 1
ATOM 1312 C C . ILE B 1 2 ? 10.641 28.812 5.809 1 31.19 2 ILE B C 1
ATOM 1314 O O . ILE B 1 2 ? 10.055 29.844 5.48 1 31.19 2 ILE B O 1
ATOM 1318 N N . ASP B 1 3 ? 11.062 28.156 4.797 1 35.09 3 ASP B N 1
ATOM 1319 C CA . ASP B 1 3 ? 10.555 28.359 3.443 1 35.09 3 ASP B CA 1
ATOM 1320 C C . ASP B 1 3 ? 9.039 28.516 3.441 1 35.09 3 ASP B C 1
ATOM 1322 O O . ASP B 1 3 ? 8.336 27.797 4.152 1 35.09 3 ASP B O 1
ATOM 1326 N N . LYS B 1 4 ? 8.43 29.594 3.193 1 41.06 4 LYS B N 1
ATOM 1327 C CA . LYS B 1 4 ? 7.082 30.125 3.014 1 41.06 4 LYS B CA 1
ATOM 1328 C C . LYS B 1 4 ? 6.141 29.047 2.479 1 41.06 4 LYS B C 1
ATOM 1330 O O . LYS B 1 4 ? 4.93 29.25 2.41 1 41.06 4 LYS B O 1
ATOM 1335 N N . LYS B 1 5 ? 6.602 28.078 1.764 1 42.03 5 LYS B N 1
ATOM 1336 C CA . LYS B 1 5 ? 5.809 27.125 0.999 1 42.03 5 LYS B CA 1
ATOM 1337 C C . LYS B 1 5 ? 5.023 26.188 1.924 1 42.03 5 LYS B C 1
ATOM 1339 O O . LYS B 1 5 ? 4.184 25.422 1.467 1 42.03 5 LYS B O 1
ATOM 1344 N N . TYR B 1 6 ? 5.469 25.922 3.062 1 41.5 6 TYR B N 1
ATOM 1345 C CA . TYR B 1 6 ? 4.633 25.109 3.941 1 41.5 6 TYR B CA 1
ATOM 1346 C C . TYR B 1 6 ? 3.527 25.953 4.57 1 41.5 6 TYR B C 1
ATOM 1348 O O . TYR B 1 6 ? 2.689 25.438 5.312 1 41.5 6 TYR B O 1
ATOM 1356 N N . GLU B 1 7 ? 3.734 27.266 4.688 1 40.25 7 GLU B N 1
ATOM 1357 C CA . GLU B 1 7 ? 2.91 28.109 5.547 1 40.25 7 GLU B CA 1
ATOM 1358 C C . GLU B 1 7 ? 1.518 28.312 4.953 1 40.25 7 GLU B C 1
ATOM 1360 O O . GLU B 1 7 ? 0.774 29.203 5.379 1 40.25 7 GLU B O 1
ATOM 1365 N N . ASP B 1 8 ? 1.253 27.953 3.766 1 47.12 8 ASP B N 1
ATOM 1366 C CA . ASP B 1 8 ? -0.113 28.453 3.654 1 47.12 8 ASP B CA 1
ATOM 1367 C C . ASP B 1 8 ? -1.021 27.812 4.699 1 47.12 8 ASP B C 1
ATOM 1369 O O . ASP B 1 8 ? -1.585 26.734 4.465 1 47.12 8 ASP B O 1
ATOM 1373 N N . LEU B 1 9 ? -0.658 27.875 5.957 1 53.06 9 LEU B N 1
ATOM 1374 C CA . LEU B 1 9 ? -1.395 27.453 7.145 1 53.06 9 LEU B CA 1
ATOM 1375 C C . LEU B 1 9 ? -2.844 27.922 7.082 1 53.06 9 LEU B C 1
ATOM 1377 O O . LEU B 1 9 ? -3.119 29.125 7.207 1 53.06 9 LEU B O 1
ATOM 1381 N N . TYR B 1 10 ? -3.609 27.312 6.34 1 62.16 10 TYR B N 1
ATOM 1382 C CA . TYR B 1 10 ? -5.043 27.5 6.539 1 62.16 10 TYR B CA 1
ATOM 1383 C C . TYR B 1 10 ? -5.406 27.375 8.008 1 62.16 10 TYR B C 1
ATOM 1385 O O . TYR B 1 10 ? -4.91 26.484 8.703 1 62.16 10 TYR B O 1
ATOM 1393 N N . ASP B 1 11 ? -5.887 28.438 8.602 1 76.81 11 ASP B N 1
ATOM 1394 C CA . ASP B 1 11 ? -6.387 28.375 9.969 1 76.81 11 ASP B CA 1
ATOM 1395 C C . ASP B 1 11 ? -7.465 27.312 10.109 1 76.81 11 ASP B C 1
ATOM 1397 O O . ASP B 1 11 ? -7.574 26.656 11.156 1 76.81 11 ASP B O 1
ATOM 1401 N N . ASP B 1 12 ? -8.102 26.938 8.984 1 91.44 12 ASP B N 1
ATOM 1402 C CA . ASP B 1 12 ? -9.203 25.969 8.992 1 91.44 12 ASP B CA 1
ATOM 1403 C C . ASP B 1 12 ? -8.695 24.547 8.789 1 91.44 12 ASP B C 1
ATOM 1405 O O . ASP B 1 12 ? -8.102 24.234 7.75 1 91.44 12 ASP B O 1
ATOM 1409 N N . PRO B 1 13 ? -8.953 23.688 9.805 1 94.44 13 PRO B N 1
ATOM 1410 C CA . PRO B 1 13 ? -8.477 22.312 9.703 1 94.44 13 PRO B CA 1
ATOM 1411 C C . PRO B 1 13 ? -8.945 21.625 8.43 1 94.44 13 PRO B C 1
ATOM 1413 O O . PRO B 1 13 ? -8.195 20.828 7.84 1 94.44 13 PRO B O 1
ATOM 1416 N N . LEU B 1 14 ? -10.141 21.891 8.008 1 96.19 14 LEU B N 1
ATOM 1417 C CA . LEU B 1 14 ? -10.672 21.281 6.793 1 96.19 14 LEU B CA 1
ATOM 1418 C C . LEU B 1 14 ? -9.859 21.719 5.57 1 96.19 14 LEU B C 1
ATOM 1420 O O . LEU B 1 14 ? -9.508 20.875 4.734 1 96.19 14 LEU B O 1
ATOM 1424 N N . GLU B 1 15 ? -9.555 22.953 5.449 1 95.5 15 GLU B N 1
ATOM 1425 C CA . GLU B 1 15 ? -8.789 23.469 4.32 1 95.5 15 GLU B CA 1
ATOM 1426 C C . GLU B 1 15 ? -7.348 22.969 4.355 1 95.5 15 GLU B C 1
ATOM 1428 O O . GLU B 1 15 ? -6.75 22.703 3.307 1 95.5 15 GLU B O 1
ATOM 1433 N N . ARG B 1 16 ? -6.824 22.797 5.543 1 94.88 16 ARG B N 1
ATOM 1434 C CA . ARG B 1 16 ? -5.48 22.25 5.684 1 94.88 16 ARG B CA 1
ATOM 1435 C C . ARG B 1 16 ? -5.418 20.828 5.152 1 94.88 16 ARG B C 1
ATOM 1437 O O . ARG B 1 16 ? -4.473 20.453 4.453 1 94.88 16 ARG B O 1
ATOM 1444 N N . ALA B 1 17 ? -6.418 20.094 5.488 1 97.38 17 ALA B N 1
ATOM 1445 C CA . ALA B 1 17 ? -6.477 18.703 5.031 1 97.38 17 ALA B CA 1
ATOM 1446 C C . ALA B 1 17 ? -6.672 18.625 3.52 1 97.38 17 ALA B C 1
ATOM 1448 O O . ALA B 1 17 ? -5.969 17.891 2.832 1 97.38 17 ALA B O 1
ATOM 1449 N N . LYS B 1 18 ? -7.555 19.453 2.971 1 97.25 18 LYS B N 1
ATOM 1450 C CA . LYS B 1 18 ? -7.891 19.453 1.551 1 97.25 18 LYS B CA 1
ATOM 1451 C C . LYS B 1 18 ? -6.676 19.828 0.698 1 97.25 18 LYS B C 1
ATOM 1453 O O . LYS B 1 18 ? -6.527 19.328 -0.421 1 97.25 18 LYS B O 1
ATOM 1458 N N . ALA B 1 19 ? -5.844 20.641 1.212 1 95.12 19 ALA B N 1
ATOM 1459 C CA . ALA B 1 19 ? -4.68 21.125 0.477 1 95.12 19 ALA B CA 1
ATOM 1460 C C . ALA B 1 19 ? -3.773 19.969 0.054 1 95.12 19 ALA B C 1
ATOM 1462 O O . ALA B 1 19 ? -3.119 20.031 -0.989 1 95.12 19 ALA B O 1
ATOM 1463 N N . TRP B 1 20 ? -3.816 18.906 0.743 1 95.19 20 TRP B N 1
ATOM 1464 C CA . TRP B 1 20 ? -2.914 17.781 0.487 1 95.19 20 TRP B CA 1
ATOM 1465 C C . TRP B 1 20 ? -3.443 16.906 -0.642 1 95.19 20 TRP B C 1
ATOM 1467 O O . TRP B 1 20 ? -2.73 16.031 -1.143 1 95.19 20 TRP B O 1
ATOM 1477 N N . LEU B 1 21 ? -4.664 17.094 -1.061 1 97.06 21 LEU B N 1
ATOM 1478 C CA . LEU B 1 21 ? -5.242 16.344 -2.164 1 97.06 21 LEU B CA 1
ATOM 1479 C C . LEU B 1 21 ? -5.035 17.062 -3.488 1 97.06 21 LEU B C 1
ATOM 1481 O O . LEU B 1 21 ? -5.578 16.656 -4.52 1 97.06 21 LEU B O 1
ATOM 1485 N N . THR B 1 22 ? -4.223 18.156 -3.443 1 96.81 22 THR B N 1
ATOM 1486 C CA . THR B 1 22 ? -4.09 19.016 -4.625 1 96.81 22 THR B CA 1
ATOM 1487 C C . THR B 1 22 ? -2.654 19 -5.137 1 96.81 22 THR B C 1
ATOM 1489 O O . THR B 1 22 ? -1.783 18.359 -4.555 1 96.81 22 THR B O 1
ATOM 1492 N N . LYS B 1 23 ? -2.48 19.672 -6.266 1 96.31 23 LYS B N 1
ATOM 1493 C CA . LYS B 1 23 ? -1.172 19.859 -6.883 1 96.31 23 LYS B CA 1
ATOM 1494 C C . LYS B 1 23 ? -0.567 21.203 -6.477 1 96.31 23 LYS B C 1
ATOM 1496 O O . LYS B 1 23 ? -1.284 22.109 -6.047 1 96.31 23 LYS B O 1
ATOM 1501 N N . ASP B 1 24 ? 0.747 21.266 -6.559 1 94 24 ASP B N 1
ATOM 1502 C CA . ASP B 1 24 ? 1.424 22.547 -6.324 1 94 24 ASP B CA 1
ATOM 1503 C C . ASP B 1 24 ? 1.509 23.359 -7.609 1 94 24 ASP B C 1
ATOM 1505 O O . ASP B 1 24 ? 0.92 23 -8.625 1 94 24 ASP B O 1
ATOM 1509 N N . ASP B 1 25 ? 2.135 24.484 -7.566 1 92.31 25 ASP B N 1
ATOM 1510 C CA . ASP B 1 25 ? 2.178 25.438 -8.672 1 92.31 25 ASP B CA 1
ATOM 1511 C C . ASP B 1 25 ? 2.941 24.859 -9.867 1 92.31 25 ASP B C 1
ATOM 1513 O O . ASP B 1 25 ? 2.77 25.312 -11 1 92.31 25 ASP B O 1
ATOM 1517 N N . ASP B 1 26 ? 3.754 23.875 -9.625 1 93.5 26 ASP B N 1
ATOM 1518 C CA . ASP B 1 26 ? 4.527 23.234 -10.68 1 93.5 26 ASP B CA 1
ATOM 1519 C C . ASP B 1 26 ? 3.832 21.984 -11.195 1 93.5 26 ASP B C 1
ATOM 1521 O O . ASP B 1 26 ? 4.457 21.141 -11.844 1 93.5 26 ASP B O 1
ATOM 1525 N N . ASP B 1 27 ? 2.625 21.719 -10.781 1 93.94 27 ASP B N 1
ATOM 1526 C CA . ASP B 1 27 ? 1.749 20.656 -11.258 1 93.94 27 ASP B CA 1
ATOM 1527 C C . ASP B 1 27 ? 2.172 19.312 -10.695 1 93.94 27 ASP B C 1
ATOM 1529 O O . ASP B 1 27 ? 1.926 18.266 -11.312 1 93.94 27 ASP B O 1
ATOM 1533 N N . HIS B 1 28 ? 2.889 19.328 -9.633 1 94.88 28 HIS B N 1
ATOM 1534 C CA . HIS B 1 28 ? 3.197 18.094 -8.922 1 94.88 28 HIS B CA 1
ATOM 1535 C C . HIS B 1 28 ? 2.209 17.859 -7.785 1 94.88 28 HIS B C 1
ATOM 1537 O O . HIS B 1 28 ? 1.806 18.797 -7.098 1 94.88 28 HIS B O 1
ATOM 1543 N N . TRP B 1 29 ? 1.87 16.625 -7.625 1 96 29 TRP B N 1
ATOM 1544 C CA . TRP B 1 29 ? 0.996 16.281 -6.508 1 96 29 TRP B CA 1
ATOM 1545 C C . TRP B 1 29 ? 1.699 16.516 -5.176 1 96 29 TRP B C 1
ATOM 1547 O O . TRP B 1 29 ? 2.775 15.969 -4.93 1 96 29 TRP B O 1
ATOM 1557 N N . LYS B 1 30 ? 1.079 17.281 -4.305 1 94.56 30 LYS B N 1
ATOM 1558 C CA . LYS B 1 30 ? 1.664 17.594 -3.004 1 94.56 30 LYS B CA 1
ATOM 1559 C C . LYS B 1 30 ? 1.922 16.328 -2.197 1 94.56 30 LYS B C 1
ATOM 1561 O O . LYS B 1 30 ? 2.908 16.25 -1.464 1 94.56 30 LYS B O 1
ATOM 1566 N N . ALA B 1 31 ? 1.04 15.312 -2.387 1 95.62 31 ALA B N 1
ATOM 1567 C CA . ALA B 1 31 ? 1.146 14.07 -1.635 1 95.62 31 ALA B CA 1
ATOM 1568 C C . ALA B 1 31 ? 2.059 13.07 -2.348 1 95.62 31 ALA B C 1
ATOM 1570 O O . ALA B 1 31 ? 2.176 11.922 -1.93 1 95.62 31 ALA B O 1
ATOM 1571 N N . GLY B 1 32 ? 2.721 13.477 -3.465 1 96.69 32 GLY B N 1
ATOM 1572 C CA . GLY B 1 32 ? 3.6 12.602 -4.219 1 96.69 32 GLY B CA 1
ATOM 1573 C C . GLY B 1 32 ? 2.941 12.016 -5.453 1 96.69 32 GLY B C 1
ATOM 1574 O O . GLY B 1 32 ? 1.731 11.773 -5.465 1 96.69 32 GLY B O 1
ATOM 1575 N N . GLU B 1 33 ? 3.73 11.664 -6.441 1 98.19 33 GLU B N 1
ATOM 1576 C CA . GLU B 1 33 ? 3.234 11.242 -7.75 1 98.19 33 GLU B CA 1
ATOM 1577 C C . GLU B 1 33 ? 2.572 9.867 -7.668 1 98.19 33 GLU B C 1
ATOM 1579 O O . GLU B 1 33 ? 1.678 9.555 -8.453 1 98.19 33 GLU B O 1
ATOM 1584 N N . TRP B 1 34 ? 2.99 9.109 -6.707 1 98.69 34 TRP B N 1
ATOM 1585 C CA . TRP B 1 34 ? 2.381 7.793 -6.547 1 98.69 34 TRP B CA 1
ATOM 1586 C C . TRP B 1 34 ? 0.877 7.914 -6.32 1 98.69 34 TRP B C 1
ATOM 1588 O O . TRP B 1 34 ? 0.106 7.055 -6.754 1 98.69 34 TRP B O 1
ATOM 1598 N N . MET B 1 35 ? 0.434 9.016 -5.777 1 98.5 35 MET B N 1
ATOM 1599 C CA . MET B 1 35 ? -0.95 9.195 -5.348 1 98.5 35 MET B CA 1
ATOM 1600 C C . MET B 1 35 ? -1.829 9.641 -6.508 1 98.5 35 MET B C 1
ATOM 1602 O O . MET B 1 35 ? -3.045 9.773 -6.359 1 98.5 35 MET B O 1
ATOM 1606 N N . SER B 1 36 ? -1.294 9.742 -7.68 1 98.19 36 SER B N 1
ATOM 1607 C CA . SER B 1 36 ? -1.906 10.469 -8.789 1 98.19 36 SER B CA 1
ATOM 1608 C C . SER B 1 36 ? -3.193 9.789 -9.25 1 98.19 36 SER B C 1
ATOM 1610 O O . SER B 1 36 ? -4.109 10.453 -9.734 1 98.19 36 SER B O 1
ATOM 1612 N N . LYS B 1 37 ? -3.311 8.484 -9.078 1 97.81 37 LYS B N 1
ATOM 1613 C CA . LYS B 1 37 ? -4.5 7.793 -9.562 1 97.81 37 LYS B CA 1
ATOM 1614 C C . LYS B 1 37 ? -5.598 7.781 -8.5 1 97.81 37 LYS B C 1
ATOM 1616 O O . LYS B 1 37 ? -6.75 7.461 -8.789 1 97.81 37 LYS B O 1
ATOM 1621 N N . LEU B 1 38 ? -5.238 8.117 -7.297 1 98.75 38 LEU B N 1
ATOM 1622 C CA . LEU B 1 38 ? -6.188 8.031 -6.195 1 98.75 38 LEU B CA 1
ATOM 1623 C C . LEU B 1 38 ? -6.762 9.406 -5.8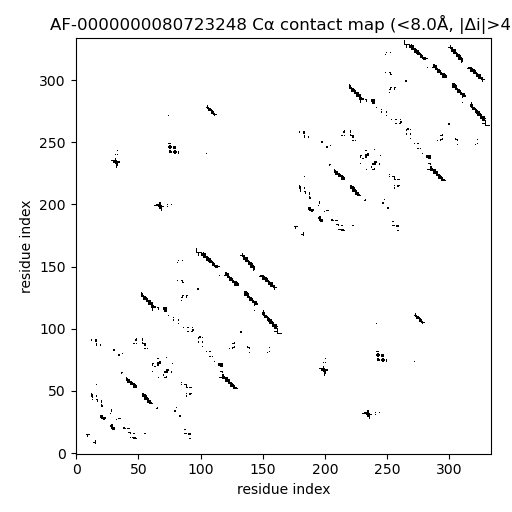63 1 98.75 38 LEU B C 1
ATOM 1625 O O . LEU B 1 38 ? -7.973 9.555 -5.688 1 98.75 38 LEU B O 1
ATOM 1629 N N . LEU B 1 39 ? -5.988 10.43 -5.895 1 98.69 39 LEU B N 1
ATOM 1630 C CA . LEU B 1 39 ? -6.301 11.734 -5.328 1 98.69 39 LEU B CA 1
ATOM 1631 C C . LEU B 1 39 ? -7.488 12.367 -6.051 1 98.69 39 LEU B C 1
ATOM 1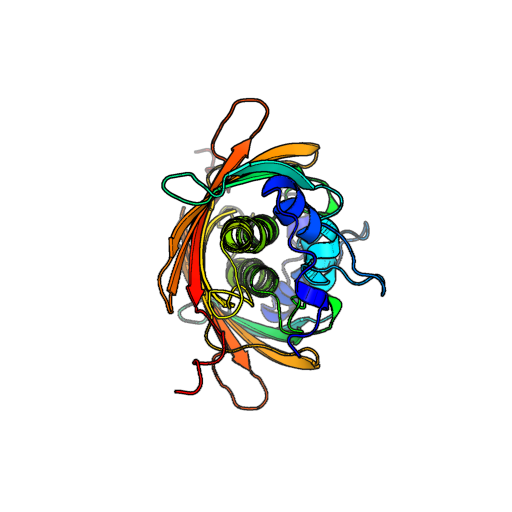633 O O . LEU B 1 39 ? -8.383 12.922 -5.41 1 98.69 39 LEU B O 1
ATOM 1637 N N . PRO B 1 40 ? -7.613 12.25 -7.398 1 98.38 40 PRO B N 1
ATOM 1638 C CA . PRO B 1 40 ? -8.742 12.891 -8.086 1 98.38 40 PRO B CA 1
ATOM 1639 C C . PRO B 1 40 ? -10.094 12.32 -7.66 1 98.38 40 PRO B C 1
ATOM 1641 O O . PRO B 1 40 ? -11.133 12.898 -7.977 1 98.38 40 PRO B O 1
ATOM 1644 N N . HIS B 1 41 ? -10.094 11.211 -6.957 1 98.75 41 HIS B N 1
ATOM 1645 C CA . HIS B 1 41 ? -11.336 10.523 -6.621 1 98.75 41 HIS B CA 1
ATOM 1646 C C . HIS B 1 41 ? -11.57 10.523 -5.117 1 98.75 41 HIS B C 1
ATOM 1648 O O . HIS B 1 41 ? -12.336 9.695 -4.605 1 98.75 41 HIS B O 1
ATOM 1654 N N . MET B 1 42 ? -10.844 11.375 -4.387 1 98.75 42 MET B N 1
ATOM 1655 C CA . MET B 1 42 ? -10.945 11.531 -2.938 1 98.75 42 MET B CA 1
ATOM 1656 C C . MET B 1 42 ? -11.5 12.898 -2.57 1 98.75 42 MET B C 1
ATOM 1658 O O . MET B 1 42 ? -11.391 13.844 -3.35 1 98.75 42 MET B O 1
ATOM 1662 N N . ALA B 1 43 ? -12.086 12.992 -1.426 1 98.75 43 ALA B N 1
ATOM 1663 C CA . ALA B 1 43 ? -12.5 14.25 -0.815 1 98.75 43 ALA B CA 1
ATOM 1664 C C . ALA B 1 43 ? -12.383 14.195 0.705 1 98.75 43 ALA B C 1
ATOM 1666 O O . ALA B 1 43 ? -12.398 13.109 1.293 1 98.75 43 ALA B O 1
ATOM 1667 N N . VAL B 1 44 ? -12.18 15.352 1.313 1 98.75 44 VAL B N 1
ATOM 1668 C CA . VAL B 1 44 ? -12.211 15.469 2.768 1 98.75 44 VAL B CA 1
ATOM 1669 C C . VAL B 1 44 ? -13.617 15.852 3.225 1 98.75 44 VAL B C 1
ATOM 1671 O O . VAL B 1 44 ? -14.188 16.844 2.746 1 98.75 44 VAL B O 1
ATOM 1674 N N . SER B 1 45 ? -14.148 15.055 4.102 1 98.5 45 SER B N 1
ATOM 1675 C CA . SER B 1 45 ? -15.516 15.336 4.516 1 98.5 45 SER B CA 1
ATOM 1676 C C . SER B 1 45 ? -15.562 15.945 5.914 1 98.5 45 SER B C 1
ATOM 1678 O O . SER B 1 45 ? -16.562 16.562 6.293 1 98.5 45 SER B O 1
ATOM 1680 N N . ALA B 1 46 ? -14.531 15.742 6.707 1 98.19 46 ALA B N 1
ATOM 1681 C CA . ALA B 1 46 ? -14.461 16.312 8.047 1 98.19 46 ALA B CA 1
ATOM 1682 C C . ALA B 1 46 ? -13.023 16.375 8.547 1 98.19 46 ALA B C 1
ATOM 1684 O O . ALA B 1 46 ? -12.195 15.539 8.172 1 98.19 46 ALA B O 1
ATOM 1685 N N . ALA B 1 47 ? -12.727 17.359 9.312 1 98.19 47 ALA B N 1
ATOM 1686 C CA . ALA B 1 47 ? -11.43 17.516 9.969 1 98.19 47 ALA B CA 1
ATOM 1687 C C . ALA B 1 47 ? -11.586 18.219 11.32 1 98.19 47 ALA B C 1
ATOM 1689 O O . ALA B 1 47 ? -12.273 19.234 11.422 1 98.19 47 ALA B O 1
ATOM 1690 N N . ASN B 1 48 ? -10.992 17.594 12.297 1 97.06 48 ASN B N 1
ATOM 1691 C CA . ASN B 1 48 ? -11.07 18.141 13.648 1 97.06 48 ASN B CA 1
ATOM 1692 C C . ASN B 1 48 ? -9.711 18.125 14.336 1 97.06 48 ASN B C 1
ATOM 1694 O O . ASN B 1 48 ? -9.195 17.062 14.672 1 97.06 48 ASN B O 1
ATOM 1698 N N . ALA B 1 49 ? -9.133 19.266 14.633 1 94.56 49 ALA B N 1
ATOM 1699 C CA . ALA B 1 49 ? -7.82 19.375 15.266 1 94.56 49 ALA B CA 1
ATOM 1700 C C . ALA B 1 49 ? -7.941 19.344 16.781 1 94.56 49 ALA B C 1
ATOM 1702 O O . ALA B 1 49 ? -6.965 19.078 17.484 1 94.56 49 ALA B O 1
ATOM 1703 N N . ASP B 1 50 ? -9.102 19.672 17.297 1 85.62 50 ASP B N 1
ATOM 1704 C CA . ASP B 1 50 ? -9.281 19.953 18.719 1 85.62 50 ASP B CA 1
ATOM 1705 C C . ASP B 1 50 ? -9.859 18.734 19.453 1 85.62 50 ASP B C 1
ATOM 1707 O O . ASP B 1 50 ? -10.039 18.766 20.672 1 85.62 50 ASP B O 1
ATOM 1711 N N . ALA B 1 51 ? -10.102 17.688 18.781 1 83.5 51 ALA B N 1
ATOM 1712 C CA . ALA B 1 51 ? -10.602 16.484 19.438 1 83.5 51 ALA B CA 1
ATOM 1713 C C . ALA B 1 51 ? -9.531 15.852 20.328 1 83.5 51 ALA B C 1
ATOM 1715 O O . ALA B 1 51 ? -8.391 16.328 20.359 1 83.5 51 ALA B O 1
ATOM 1716 N N . ALA B 1 52 ? -9.93 14.969 21.234 1 88.5 52 ALA B N 1
ATOM 1717 C CA . ALA B 1 52 ? -8.961 14.242 22.047 1 88.5 52 ALA B CA 1
ATOM 1718 C C . ALA B 1 52 ? -7.797 13.742 21.203 1 88.5 52 ALA B C 1
ATOM 1720 O O . ALA B 1 52 ? -6.645 13.789 21.641 1 88.5 52 ALA B O 1
ATOM 1721 N N . ALA B 1 53 ? -8.141 13.359 19.953 1 95.44 53 ALA B N 1
ATOM 1722 C CA . ALA B 1 53 ? -7.164 13.031 18.922 1 95.44 53 ALA B CA 1
ATOM 1723 C C . ALA B 1 53 ? -7.512 13.719 17.594 1 95.44 53 ALA B C 1
ATOM 1725 O O . ALA B 1 53 ? -8.656 13.648 17.141 1 95.44 53 ALA B O 1
ATOM 1726 N N . PRO B 1 54 ? -6.504 14.438 17.031 1 97.56 54 PRO B N 1
ATOM 1727 C CA . PRO B 1 54 ? -6.785 15.008 15.719 1 97.56 54 PRO B CA 1
ATOM 1728 C C . PRO B 1 54 ? -7.328 13.977 14.727 1 97.56 54 PRO B C 1
ATOM 1730 O O . PRO B 1 54 ? -6.855 12.836 14.703 1 97.56 54 PRO B O 1
ATOM 1733 N N . SER B 1 55 ? -8.336 14.398 14 1 98.69 55 SER B N 1
ATOM 1734 C CA . SER B 1 55 ? -9 13.43 13.141 1 98.69 55 SER B CA 1
ATOM 1735 C C . SER B 1 55 ? -9.406 14.055 11.805 1 98.69 55 SER B C 1
ATOM 1737 O O . SER B 1 55 ? -9.688 15.25 11.742 1 98.69 55 SER B O 1
ATOM 1739 N N . VAL B 1 56 ? -9.375 13.273 10.766 1 98.75 56 VAL B N 1
ATOM 1740 C CA . VAL B 1 56 ? -9.836 13.648 9.43 1 98.75 56 VAL B CA 1
ATOM 1741 C C . VAL B 1 56 ? -10.625 12.5 8.812 1 98.75 56 VAL B C 1
ATOM 1743 O O . VAL B 1 56 ? -10.258 11.328 8.969 1 98.75 56 VAL B O 1
ATOM 1746 N N . THR B 1 57 ? -11.711 12.797 8.141 1 98.94 57 THR B N 1
ATOM 1747 C CA . THR B 1 57 ? -12.516 11.82 7.41 1 98.94 57 THR B CA 1
ATOM 1748 C C . THR B 1 57 ? -12.484 12.102 5.91 1 98.94 57 THR B C 1
ATOM 1750 O O . THR B 1 57 ? -12.625 13.25 5.488 1 98.94 57 THR B O 1
ATOM 1753 N N . PHE B 1 58 ? -12.305 11.07 5.18 1 98.94 58 PHE B N 1
ATOM 1754 C CA . PHE B 1 58 ? -12.25 11.164 3.725 1 98.94 58 PHE B CA 1
ATOM 1755 C C . PHE B 1 58 ? -13.359 10.328 3.088 1 98.94 58 PHE B C 1
ATOM 1757 O O . PHE B 1 58 ? -13.891 9.414 3.715 1 98.94 58 PHE B O 1
ATOM 1764 N N . THR B 1 59 ? -13.68 10.656 1.864 1 98.94 59 THR B N 1
ATOM 1765 C CA . THR B 1 59 ? -14.438 9.789 0.971 1 98.94 59 THR B CA 1
ATOM 1766 C C . THR B 1 59 ? -13.617 9.43 -0.263 1 98.94 59 THR B C 1
ATOM 1768 O O . THR B 1 59 ? -12.75 10.203 -0.679 1 98.94 59 THR B O 1
ATOM 1771 N N . PHE B 1 60 ? -13.852 8.258 -0.747 1 98.94 60 PHE B N 1
ATOM 1772 C CA . PHE B 1 60 ? -13.148 7.766 -1.923 1 98.94 60 PHE B CA 1
ATOM 1773 C C . PHE B 1 60 ? -14.047 6.867 -2.758 1 98.94 60 PHE B C 1
ATOM 1775 O O . PHE B 1 60 ? -14.812 6.066 -2.215 1 98.94 60 PHE B O 1
ATOM 1782 N N . THR B 1 61 ? -13.945 7.031 -4.047 1 98.94 61 THR B N 1
ATOM 1783 C CA . THR B 1 61 ? -14.641 6.148 -4.973 1 98.94 61 THR B CA 1
ATOM 1784 C C . THR B 1 61 ? -13.656 5.223 -5.68 1 98.94 61 THR B C 1
ATOM 1786 O O . THR B 1 61 ? -12.711 5.684 -6.328 1 98.94 61 THR B O 1
ATOM 1789 N N . CYS B 1 62 ? -13.898 3.951 -5.508 1 98.94 62 CYS B N 1
ATOM 1790 C CA . CYS B 1 62 ? -13.07 2.955 -6.18 1 98.94 62 CYS B CA 1
ATOM 1791 C C . CYS B 1 62 ? -13.422 2.861 -7.66 1 98.94 62 CYS B C 1
ATOM 1793 O O . CYS B 1 62 ? -14.578 2.643 -8.016 1 98.94 62 CYS B O 1
ATOM 1795 N N . LEU B 1 63 ? -12.414 3.057 -8.508 1 98.81 63 LEU B N 1
ATOM 1796 C CA . LEU B 1 63 ? -12.594 2.898 -9.945 1 98.81 63 LEU B CA 1
ATOM 1797 C C . LEU B 1 63 ? -11.766 1.729 -10.469 1 98.81 63 LEU B C 1
ATOM 1799 O O . LEU B 1 63 ? -10.992 1.128 -9.727 1 98.81 63 LEU B O 1
ATOM 1803 N N . GLU B 1 64 ? -11.969 1.376 -11.719 1 98.25 64 GLU B N 1
ATOM 1804 C CA . GLU B 1 64 ? -11.289 0.234 -12.328 1 98.25 64 GLU B CA 1
ATOM 1805 C C . GLU B 1 64 ? -9.773 0.366 -12.219 1 98.25 64 GLU B C 1
ATOM 1807 O O . GLU B 1 64 ? -9.078 -0.625 -11.992 1 98.25 64 GLU B O 1
ATOM 1812 N N . ASP B 1 65 ? -9.258 1.555 -12.297 1 98.25 65 ASP B N 1
ATOM 1813 C CA . ASP B 1 65 ? -7.82 1.813 -12.266 1 98.25 65 ASP B CA 1
ATOM 1814 C C . ASP B 1 65 ? -7.234 1.475 -10.898 1 98.25 65 ASP B C 1
ATOM 1816 O O . ASP B 1 65 ? -6.012 1.382 -10.742 1 98.25 65 ASP B O 1
ATOM 1820 N N . HIS B 1 66 ? -8.078 1.308 -9.883 1 98.88 66 HIS B N 1
ATOM 1821 C CA . HIS B 1 66 ? -7.629 1.062 -8.516 1 98.88 66 HIS B CA 1
ATOM 1822 C C . HIS B 1 66 ? -7.723 -0.419 -8.164 1 98.88 66 HIS B C 1
ATOM 1824 O O . HIS B 1 66 ? -7.441 -0.811 -7.027 1 98.88 66 HIS B O 1
ATOM 1830 N N . CYS B 1 67 ? -8.156 -1.253 -9.094 1 98.75 67 CYS B N 1
ATOM 1831 C CA . CYS B 1 67 ? -8.641 -2.586 -8.75 1 98.75 67 CYS B CA 1
ATOM 1832 C C . CYS B 1 67 ? -7.562 -3.635 -8.992 1 98.75 67 CYS B C 1
ATOM 1834 O O . CYS B 1 67 ? -6.664 -3.432 -9.805 1 98.75 67 CYS B O 1
ATOM 1836 N N . ASN B 1 68 ? -7.699 -4.699 -8.219 1 97.94 68 ASN B N 1
ATOM 1837 C CA . ASN B 1 68 ? -6.98 -5.945 -8.469 1 97.94 68 ASN B CA 1
ATOM 1838 C C . ASN B 1 68 ? -7.621 -6.742 -9.602 1 97.94 68 ASN B C 1
ATOM 1840 O O . ASN B 1 68 ? -8.539 -6.258 -10.266 1 97.94 68 ASN B O 1
ATOM 1844 N N . ARG B 1 69 ? -7.074 -7.879 -9.859 1 95.25 69 ARG B N 1
ATOM 1845 C CA . ARG B 1 69 ? -7.516 -8.695 -10.984 1 95.25 69 ARG B CA 1
ATOM 1846 C C . ARG B 1 69 ? -8.953 -9.172 -10.789 1 95.25 69 ARG B C 1
ATOM 1848 O O . ARG B 1 69 ? -9.602 -9.609 -11.734 1 95.25 69 ARG B O 1
ATOM 1855 N N . LEU B 1 70 ? -9.469 -9.117 -9.555 1 96.19 70 LEU B N 1
ATOM 1856 C CA . LEU B 1 70 ? -10.82 -9.578 -9.258 1 96.19 70 LEU B CA 1
ATOM 1857 C C . LEU B 1 70 ? -11.82 -8.438 -9.344 1 96.19 70 LEU B C 1
ATOM 1859 O O . LEU B 1 70 ? -13 -8.609 -9.047 1 96.19 70 LEU B O 1
ATOM 1863 N N . GLY B 1 71 ? -11.375 -7.23 -9.641 1 97.75 71 GLY B N 1
ATOM 1864 C CA . GLY B 1 71 ? -12.266 -6.098 -9.828 1 97.75 71 GLY B CA 1
ATOM 1865 C C . GLY B 1 71 ? -12.586 -5.367 -8.531 1 97.75 71 GLY B C 1
ATOM 1866 O O . GLY B 1 71 ? -13.57 -4.629 -8.461 1 97.75 71 GLY B O 1
ATOM 1867 N N . ASN B 1 72 ? -11.859 -5.637 -7.516 1 98.69 72 ASN B N 1
ATOM 1868 C CA . ASN B 1 72 ? -11.984 -4.957 -6.234 1 98.69 72 ASN B CA 1
ATOM 1869 C C . ASN B 1 72 ? -10.789 -4.051 -5.957 1 98.69 72 ASN B C 1
ATOM 1871 O O . ASN B 1 72 ? -9.734 -4.211 -6.562 1 98.69 72 ASN B O 1
ATOM 1875 N N . LEU B 1 73 ? -11 -3.109 -5.039 1 98.94 73 LEU B N 1
ATOM 1876 C CA . LEU B 1 73 ? -9.891 -2.281 -4.59 1 98.94 73 LEU B CA 1
ATOM 1877 C C . LEU B 1 73 ? -8.688 -3.143 -4.227 1 98.94 73 LEU B C 1
ATOM 1879 O O . LEU B 1 73 ? -8.781 -4.027 -3.371 1 98.94 73 LEU B O 1
ATOM 1883 N N . HIS B 1 74 ? -7.586 -2.949 -4.914 1 98.88 74 HIS B N 1
ATOM 1884 C CA . HIS B 1 74 ? -6.359 -3.693 -4.66 1 98.88 74 HIS B CA 1
ATOM 1885 C C . HIS B 1 74 ? -5.891 -3.504 -3.221 1 98.88 74 HIS B C 1
ATOM 1887 O O . HIS B 1 74 ? -5.969 -2.398 -2.678 1 98.88 74 HIS B O 1
ATOM 1893 N N . GLY B 1 75 ? -5.375 -4.543 -2.6 1 98.81 75 GLY B N 1
ATOM 1894 C CA . GLY B 1 75 ? -4.852 -4.422 -1.249 1 98.81 75 GLY B CA 1
ATOM 1895 C C . GLY B 1 75 ? -3.801 -3.336 -1.112 1 98.81 75 GLY B C 1
ATOM 1896 O O . GLY B 1 75 ? -3.775 -2.613 -0.114 1 98.81 75 GLY B O 1
ATOM 1897 N N . GLY B 1 76 ? -2.926 -3.227 -2.086 1 98.88 76 GLY B N 1
ATOM 1898 C CA . GLY B 1 76 ? -1.93 -2.168 -2.113 1 98.88 76 GLY B CA 1
ATOM 1899 C C . GLY B 1 76 ? -2.531 -0.784 -2.264 1 98.88 76 GLY B C 1
ATOM 1900 O O . GLY B 1 76 ? -1.983 0.196 -1.754 1 98.88 76 GLY B O 1
ATOM 1901 N N . ALA B 1 77 ? -3.65 -0.668 -2.988 1 98.94 77 ALA B N 1
ATOM 1902 C CA . ALA B 1 77 ? -4.348 0.61 -3.107 1 98.94 77 ALA B CA 1
ATOM 1903 C C . ALA B 1 77 ? -4.941 1.036 -1.769 1 98.94 77 ALA B C 1
ATOM 1905 O O . ALA B 1 77 ? -4.816 2.195 -1.367 1 98.94 77 ALA B O 1
ATOM 1906 N N . ALA B 1 78 ? -5.586 0.079 -1.098 1 98.94 78 ALA B N 1
ATOM 1907 C CA . ALA B 1 78 ? -6.109 0.374 0.233 1 98.94 78 ALA B CA 1
ATOM 1908 C C . ALA B 1 78 ? -4.992 0.796 1.183 1 98.94 78 ALA B C 1
ATOM 1910 O O . ALA B 1 78 ? -5.141 1.759 1.938 1 98.94 78 ALA B O 1
ATOM 1911 N N . ALA B 1 79 ? -3.854 0.076 1.147 1 99 79 ALA B N 1
ATOM 1912 C CA . ALA B 1 79 ? -2.701 0.441 1.969 1 99 79 ALA B CA 1
ATOM 1913 C C . ALA B 1 79 ? -2.223 1.853 1.644 1 99 79 ALA B C 1
ATOM 1915 O O . ALA B 1 79 ? -1.865 2.617 2.545 1 99 79 ALA B O 1
ATOM 1916 N N . THR B 1 80 ? -2.184 2.193 0.361 1 98.94 80 THR B N 1
ATOM 1917 C CA . THR B 1 80 ? -1.771 3.521 -0.08 1 98.94 80 THR B CA 1
ATOM 1918 C C . THR B 1 80 ? -2.713 4.59 0.47 1 98.94 80 THR B C 1
ATOM 1920 O O . THR B 1 80 ? -2.262 5.621 0.975 1 98.94 80 THR B O 1
ATOM 1923 N N . LEU B 1 81 ? -4.012 4.309 0.36 1 98.94 81 LEU B N 1
ATOM 1924 C CA . LEU B 1 81 ? -5 5.23 0.907 1 98.94 81 LEU B CA 1
ATOM 1925 C C . LEU B 1 81 ? -4.777 5.438 2.402 1 98.94 81 LEU B C 1
ATOM 1927 O O . LEU B 1 81 ? -4.73 6.578 2.873 1 98.94 81 LEU B O 1
ATOM 1931 N N . PHE B 1 82 ? -4.594 4.336 3.129 1 98.94 82 PHE B N 1
ATOM 1932 C CA . PHE B 1 82 ? -4.375 4.445 4.566 1 98.94 82 PHE B CA 1
ATOM 1933 C C . PHE B 1 82 ? -3.102 5.227 4.863 1 98.94 82 PHE B C 1
ATOM 1935 O O . PHE B 1 82 ? -3.064 6.035 5.793 1 98.94 82 PHE B O 1
ATOM 1942 N N . ASP B 1 83 ? -2.037 4.957 4.117 1 98.94 83 ASP B N 1
ATOM 1943 C CA . ASP B 1 83 ? -0.767 5.648 4.32 1 98.94 83 ASP B CA 1
ATOM 1944 C C . ASP B 1 83 ? -0.952 7.164 4.277 1 98.94 83 ASP B C 1
ATOM 1946 O O . ASP B 1 83 ? -0.527 7.871 5.195 1 98.94 83 ASP B O 1
ATOM 1950 N N . LEU B 1 84 ? -1.619 7.656 3.273 1 98.75 84 LEU B N 1
ATOM 1951 C CA . LEU B 1 84 ? -1.852 9.094 3.15 1 98.75 84 LEU B CA 1
ATOM 1952 C C . LEU B 1 84 ? -2.852 9.57 4.195 1 98.75 84 LEU B C 1
ATOM 1954 O O . LEU B 1 84 ? -2.566 10.5 4.953 1 98.75 84 LEU B O 1
ATOM 1958 N N . CYS B 1 85 ? -3.996 8.922 4.27 1 98.94 85 CYS B N 1
ATOM 1959 C CA . CYS B 1 85 ? -5.121 9.438 5.043 1 98.94 85 CYS B CA 1
ATOM 1960 C C . CYS B 1 85 ? -4.781 9.5 6.527 1 98.94 85 CYS B C 1
ATOM 1962 O O . CYS B 1 85 ? -5.148 10.453 7.215 1 98.94 85 CYS B O 1
ATOM 1964 N N . THR B 1 86 ? -4.074 8.469 7.059 1 98.88 86 THR B N 1
ATOM 1965 C CA . THR B 1 86 ? -3.748 8.461 8.477 1 98.88 86 THR B CA 1
ATOM 1966 C C . THR B 1 86 ? -2.66 9.484 8.789 1 98.88 86 THR B C 1
ATOM 1968 O O . THR B 1 86 ? -2.475 9.867 9.945 1 98.88 86 THR B O 1
ATOM 1971 N N . THR B 1 87 ? -1.901 9.906 7.809 1 98.69 87 THR B N 1
ATOM 1972 C CA . THR B 1 87 ? -0.875 10.93 7.996 1 98.69 87 THR B CA 1
ATOM 1973 C C . THR B 1 87 ? -1.507 12.312 8.141 1 98.69 87 THR B C 1
ATOM 1975 O O . THR B 1 87 ? -0.981 13.164 8.859 1 98.69 87 THR B O 1
ATOM 1978 N N . ILE B 1 88 ? -2.682 12.562 7.59 1 98.56 88 ILE B N 1
ATOM 1979 C CA . ILE B 1 88 ? -3.23 13.906 7.391 1 98.56 88 ILE B CA 1
ATOM 1980 C C . ILE B 1 88 ? -3.684 14.477 8.734 1 98.56 88 ILE B C 1
ATOM 1982 O O . ILE B 1 88 ? -3.553 15.68 8.977 1 98.56 88 ILE B O 1
ATOM 1986 N N . PRO B 1 89 ? -4.191 13.695 9.664 1 98.44 89 PRO B N 1
ATOM 1987 C CA . PRO B 1 89 ? -4.461 14.273 10.984 1 98.44 89 PRO B CA 1
ATOM 1988 C C . PRO B 1 89 ? -3.246 14.977 11.578 1 98.44 89 PRO B C 1
ATOM 1990 O O . PRO B 1 89 ? -3.396 15.961 12.312 1 98.44 89 PRO B O 1
ATOM 1993 N N . LEU B 1 90 ? -2.037 14.531 11.289 1 97.69 90 LEU B N 1
ATOM 1994 C CA . LEU B 1 90 ? -0.831 15.188 11.781 1 97.69 90 LEU B CA 1
ATOM 1995 C C . LEU B 1 90 ? -0.708 16.594 11.219 1 97.69 90 LEU B C 1
ATOM 1997 O O . LEU B 1 90 ? -0.182 17.5 11.883 1 97.69 90 LEU B O 1
ATOM 2001 N N . VAL B 1 91 ? -1.208 16.766 10 1 96.81 91 VAL B N 1
ATOM 2002 C CA . VAL B 1 91 ? -1.151 18.078 9.344 1 96.81 91 VAL B CA 1
ATOM 2003 C C . VAL B 1 91 ? -1.882 19.109 10.195 1 96.81 91 VAL B C 1
ATOM 2005 O O . VAL B 1 91 ? -1.465 20.266 10.266 1 96.81 91 VAL B O 1
ATOM 2008 N N . LEU B 1 92 ? -2.938 18.688 10.867 1 96.56 92 LEU B N 1
ATOM 2009 C CA . LEU B 1 92 ? -3.803 19.594 11.609 1 96.56 92 LEU B CA 1
ATOM 2010 C C . LEU B 1 92 ? -3.08 20.172 12.828 1 96.56 92 LEU B C 1
ATOM 2012 O O . LEU B 1 92 ? -3.471 21.203 13.359 1 96.56 92 LEU B O 1
ATOM 2016 N N . ILE B 1 93 ? -2.045 19.516 13.297 1 94.62 93 ILE B N 1
ATOM 2017 C CA . ILE B 1 93 ? -1.396 19.938 14.531 1 94.62 93 ILE B CA 1
ATOM 2018 C C . ILE B 1 93 ? 0.074 20.25 14.258 1 94.62 93 ILE B C 1
ATOM 2020 O O . ILE B 1 93 ? 0.817 20.609 15.172 1 94.62 93 ILE B O 1
ATOM 2024 N N . SER B 1 94 ? 0.503 20.047 13.016 1 94.88 94 SER B N 1
ATOM 2025 C CA . SER B 1 94 ? 1.896 20.312 12.664 1 94.88 94 SER B CA 1
ATOM 2026 C C . SER B 1 94 ? 2.234 21.781 12.773 1 94.88 94 SER B C 1
ATOM 2028 O O . SER B 1 94 ? 1.389 22.641 12.508 1 94.88 94 SER B O 1
ATOM 2030 N N . LYS B 1 95 ? 3.379 22.094 13.188 1 90.94 95 LYS B N 1
ATOM 2031 C CA . LYS B 1 95 ? 3.955 23.422 13.289 1 90.94 95 LYS B CA 1
ATOM 2032 C C . LYS B 1 95 ? 5.48 23.375 13.242 1 90.94 95 LYS B C 1
ATOM 2034 O O . LYS B 1 95 ? 6.07 22.297 13.312 1 90.94 95 LYS B O 1
ATOM 2039 N N . PRO B 1 96 ? 6.051 24.5 12.922 1 89.88 96 PRO B N 1
ATOM 2040 C CA . PRO B 1 96 ? 7.516 24.469 12.938 1 89.88 96 PRO B CA 1
ATOM 2041 C C . PRO B 1 96 ? 8.078 23.781 14.188 1 89.88 96 PRO B C 1
ATOM 2043 O O . PRO B 1 96 ? 7.703 24.141 15.305 1 89.88 96 PRO B O 1
ATOM 2046 N N . GLY B 1 97 ? 8.906 22.766 14.008 1 88.44 97 GLY B N 1
ATOM 2047 C CA . GLY B 1 97 ? 9.547 22.047 15.094 1 88.44 97 GLY B CA 1
ATOM 2048 C C . GLY B 1 97 ? 8.711 20.891 15.633 1 88.44 97 GLY B C 1
ATOM 2049 O O . GLY B 1 97 ? 9.109 20.219 16.578 1 88.44 97 GLY B O 1
ATOM 2050 N N . PHE B 1 98 ? 7.543 20.781 15.227 1 94.88 98 PHE B N 1
ATOM 2051 C CA . PHE B 1 98 ? 6.672 19.703 15.664 1 94.88 98 PHE B CA 1
ATOM 2052 C C . PHE B 1 98 ? 5.953 19.078 14.477 1 94.88 98 PHE B C 1
ATOM 2054 O O . PHE B 1 98 ? 4.938 19.594 14.016 1 94.88 98 PHE B O 1
ATOM 2061 N N . TRP B 1 99 ? 6.445 17.922 14.07 1 96.31 99 TRP B N 1
ATOM 2062 C CA . TRP B 1 99 ? 5.914 17.141 12.945 1 96.31 99 TRP B CA 1
ATOM 2063 C C . TRP B 1 99 ? 5.734 18.031 11.719 1 96.31 99 TRP B C 1
ATOM 2065 O O . TRP B 1 99 ? 4.738 17.906 11 1 96.31 99 TRP B O 1
ATOM 2075 N N . GLN B 1 100 ? 6.723 18.906 11.508 1 94.38 100 GLN B N 1
ATOM 2076 C CA . GLN B 1 100 ? 6.699 19.859 10.406 1 94.38 100 GLN B CA 1
ATOM 2077 C C . GLN B 1 100 ? 6.75 19.141 9.055 1 94.38 100 GLN B C 1
ATOM 2079 O O . GLN B 1 100 ? 6.094 19.562 8.102 1 94.38 100 GLN B O 1
ATOM 2084 N N . PHE B 1 101 ? 7.449 18.062 8.969 1 94.19 101 PHE B N 1
ATOM 2085 C CA . PHE B 1 101 ? 7.609 17.344 7.707 1 94.19 101 PHE B CA 1
ATOM 2086 C C . PHE B 1 101 ? 6.762 16.078 7.691 1 94.19 101 PHE B C 1
ATOM 2088 O O . PHE B 1 101 ? 6.914 15.227 6.809 1 94.19 101 PHE B O 1
ATOM 2095 N N . LEU B 1 102 ? 5.965 15.828 8.695 1 96.94 102 LEU B N 1
ATOM 2096 C CA . LEU B 1 102 ? 4.93 14.812 8.812 1 96.94 102 LEU B CA 1
ATOM 2097 C C . LEU B 1 102 ? 5.547 13.422 8.953 1 96.94 102 LEU B C 1
ATOM 2099 O O . LEU B 1 102 ? 4.832 12.414 8.945 1 96.94 102 LEU B O 1
ATOM 2103 N N . GLY B 1 103 ? 6.852 13.312 9.008 1 97.44 103 GLY B N 1
ATOM 2104 C CA . GLY B 1 103 ? 7.539 12.078 9.336 1 97.44 103 GLY B CA 1
ATOM 2105 C C . GLY B 1 103 ? 7.539 11.07 8.203 1 97.44 103 GLY B C 1
ATOM 2106 O O . GLY B 1 103 ? 7.219 11.414 7.062 1 97.44 103 GLY B O 1
ATOM 2107 N N . VAL B 1 104 ? 8.062 9.844 8.547 1 98.25 104 VAL B N 1
ATOM 2108 C CA . VAL B 1 104 ? 8.117 8.727 7.621 1 98.25 104 VAL B CA 1
ATOM 2109 C C . VAL B 1 104 ? 7.496 7.488 8.266 1 98.25 104 VAL B C 1
ATOM 2111 O O . VAL B 1 104 ? 7.48 7.359 9.492 1 98.25 104 VAL B O 1
ATOM 2114 N N . THR B 1 105 ? 6.957 6.668 7.453 1 98.81 105 THR B N 1
ATOM 2115 C CA . THR B 1 105 ? 6.324 5.445 7.934 1 98.81 105 THR B CA 1
ATOM 2116 C C . THR B 1 105 ? 7.367 4.484 8.5 1 98.81 105 THR B C 1
ATOM 2118 O O . THR B 1 105 ? 8.383 4.215 7.859 1 98.81 105 THR B O 1
ATOM 2121 N N . ARG B 1 106 ? 7.105 4.012 9.648 1 98.88 106 ARG B N 1
ATOM 2122 C CA . ARG B 1 106 ? 7.906 2.945 10.242 1 98.88 106 ARG B CA 1
ATOM 2123 C C . ARG B 1 106 ? 7.211 1.596 10.109 1 98.88 106 ARG B C 1
ATOM 2125 O O . ARG B 1 106 ? 7.867 0.571 9.906 1 98.88 106 ARG B O 1
ATOM 2132 N N . ASN B 1 107 ? 5.918 1.664 10.297 1 98.94 107 ASN B N 1
ATOM 2133 C CA . ASN B 1 107 ? 5.113 0.459 10.133 1 98.94 107 ASN B CA 1
ATOM 2134 C C . ASN B 1 107 ? 3.707 0.788 9.641 1 98.94 107 ASN B C 1
ATOM 2136 O O . ASN B 1 107 ? 3.094 1.755 10.094 1 98.94 107 ASN B O 1
ATOM 2140 N N . LEU B 1 108 ? 3.232 0.073 8.734 1 98.94 108 LEU B N 1
ATOM 2141 C CA . LEU B 1 108 ? 1.859 0.108 8.242 1 98.94 108 LEU B CA 1
ATOM 2142 C C . LEU B 1 108 ? 1.239 -1.285 8.258 1 98.94 108 LEU B C 1
ATOM 2144 O O . LEU B 1 108 ? 1.678 -2.174 7.527 1 98.94 108 LEU B O 1
ATOM 2148 N N . ASN B 1 109 ? 0.278 -1.472 9.125 1 99 109 ASN B N 1
ATOM 2149 C CA . ASN B 1 109 ? -0.435 -2.734 9.289 1 99 109 ASN B CA 1
ATOM 2150 C C . ASN B 1 109 ? -1.898 -2.609 8.875 1 99 109 ASN B C 1
ATOM 2152 O O . ASN B 1 109 ? -2.666 -1.878 9.508 1 99 109 ASN B O 1
ATOM 2156 N N . VAL B 1 110 ? -2.307 -3.293 7.848 1 99 110 VAL B N 1
ATOM 2157 C CA . VAL B 1 110 ? -3.668 -3.197 7.332 1 99 110 VAL B CA 1
ATOM 2158 C C . VAL B 1 110 ? -4.355 -4.559 7.426 1 99 110 VAL B C 1
ATOM 2160 O O . VAL B 1 110 ? -3.783 -5.578 7.031 1 99 110 VAL B O 1
ATOM 2163 N N . THR B 1 111 ? -5.512 -4.594 7.945 1 99 111 THR B N 1
ATOM 2164 C CA . THR B 1 111 ? -6.371 -5.77 7.988 1 99 111 THR B CA 1
ATOM 2165 C C . THR B 1 111 ? -7.57 -5.598 7.062 1 99 111 THR B C 1
ATOM 2167 O O . THR B 1 111 ? -8.25 -4.566 7.102 1 99 111 THR B O 1
ATOM 2170 N N . TYR B 1 112 ? -7.812 -6.594 6.262 1 98.94 112 TYR B N 1
ATOM 2171 C CA . TYR B 1 112 ? -8.844 -6.531 5.234 1 98.94 112 TYR B CA 1
ATOM 2172 C C . TYR B 1 112 ? -10 -7.473 5.559 1 98.94 112 TYR B C 1
ATOM 2174 O O . TYR B 1 112 ? -9.781 -8.656 5.828 1 98.94 112 TYR B O 1
ATOM 2182 N N . PHE B 1 113 ? -11.227 -6.953 5.461 1 98.75 113 PHE B N 1
ATOM 2183 C CA . PHE B 1 113 ? -12.383 -7.738 5.887 1 98.75 113 PHE B CA 1
ATOM 2184 C C . PHE B 1 113 ? -13.305 -8.031 4.711 1 98.75 113 PHE B C 1
ATOM 2186 O O . PHE B 1 113 ? -13.859 -9.125 4.609 1 98.75 113 PHE B O 1
ATOM 2193 N N . ARG B 1 114 ? -13.516 -7.027 3.836 1 98.69 114 ARG B N 1
ATOM 2194 C CA . ARG B 1 114 ? -14.477 -7.125 2.748 1 98.69 114 ARG B CA 1
ATOM 2195 C C . ARG B 1 114 ? -13.945 -6.469 1.48 1 98.69 114 ARG B C 1
ATOM 2197 O O . ARG B 1 114 ? -13.148 -5.531 1.55 1 98.69 114 ARG B O 1
ATOM 2204 N N . PRO B 1 115 ? -14.344 -6.973 0.361 1 98.69 115 PRO B N 1
ATOM 2205 C CA . PRO B 1 115 ? -13.922 -6.328 -0.885 1 98.69 115 PRO B CA 1
ATOM 2206 C C . PRO B 1 115 ? -14.594 -4.973 -1.104 1 98.69 115 PRO B C 1
ATOM 2208 O O . PRO B 1 115 ? -15.625 -4.684 -0.481 1 98.69 115 PRO B O 1
ATOM 2211 N N . VAL B 1 116 ? -13.992 -4.102 -1.881 1 98.88 116 VAL B N 1
ATOM 2212 C CA . VAL B 1 116 ? -14.547 -2.852 -2.393 1 98.88 116 VAL B CA 1
ATOM 2213 C C . VAL B 1 116 ? -14.578 -2.889 -3.918 1 98.88 116 VAL B C 1
ATOM 2215 O O . VAL B 1 116 ? -13.586 -2.57 -4.574 1 98.88 116 VAL B O 1
ATOM 2218 N N . PRO B 1 117 ? -15.703 -3.213 -4.504 1 98.75 117 PRO B N 1
ATOM 2219 C CA . PRO B 1 117 ? -15.773 -3.314 -5.965 1 98.75 117 PRO B CA 1
ATOM 2220 C C . PRO B 1 117 ? -15.648 -1.959 -6.656 1 98.75 117 PRO B C 1
ATOM 2222 O O . PRO B 1 117 ? -15.953 -0.926 -6.055 1 98.75 117 PRO B O 1
ATOM 2225 N N . ALA B 1 118 ? -15.242 -2.043 -7.898 1 98.81 118 ALA B N 1
ATOM 2226 C CA . ALA B 1 118 ? -15.266 -0.831 -8.711 1 98.81 118 ALA B CA 1
ATOM 2227 C C . ALA B 1 118 ? -16.641 -0.174 -8.68 1 98.81 118 ALA B C 1
ATOM 2229 O O . ALA B 1 118 ? -17.672 -0.857 -8.773 1 98.81 118 ALA B O 1
ATOM 2230 N N . GLY B 1 119 ? -16.641 1.077 -8.492 1 98.75 119 GLY B N 1
ATOM 2231 C CA . GLY B 1 119 ? -17.875 1.839 -8.398 1 98.75 119 GLY B CA 1
ATOM 2232 C C . GLY B 1 119 ? -18.312 2.107 -6.973 1 98.75 119 GLY B C 1
ATOM 2233 O O . GLY B 1 119 ? -19.141 2.977 -6.727 1 98.75 119 GLY B O 1
ATOM 2234 N N . GLU B 1 120 ? -17.797 1.363 -6.008 1 98.81 120 GLU B N 1
ATOM 2235 C CA . GLU B 1 120 ? -18.172 1.488 -4.602 1 98.81 120 GLU B CA 1
ATOM 2236 C C . GLU B 1 120 ? -17.531 2.713 -3.965 1 98.81 120 GLU B C 1
ATOM 2238 O O . GLU B 1 120 ? -16.344 2.998 -4.215 1 98.81 120 GLU B O 1
ATOM 2243 N N . GLU B 1 121 ? -18.266 3.428 -3.154 1 98.88 121 GLU B N 1
ATOM 2244 C CA . GLU B 1 121 ? -17.75 4.543 -2.369 1 98.88 121 GLU B CA 1
ATOM 2245 C C . GLU B 1 121 ? -17.453 4.117 -0.933 1 98.88 121 GLU B C 1
ATOM 2247 O O . GLU B 1 121 ? -18.234 3.385 -0.324 1 98.88 121 GLU B O 1
ATOM 2252 N N . VAL B 1 122 ? -16.359 4.629 -0.426 1 98.94 122 VAL B N 1
ATOM 2253 C CA . VAL B 1 122 ? -15.984 4.309 0.948 1 98.94 122 VAL B CA 1
ATOM 2254 C C . VAL B 1 122 ? -15.711 5.598 1.723 1 98.94 122 VAL B C 1
ATOM 2256 O O . VAL B 1 122 ? -15.469 6.648 1.125 1 98.94 122 VAL B O 1
ATOM 2259 N N . ILE B 1 123 ? -15.867 5.484 3.006 1 98.94 123 ILE B N 1
ATOM 2260 C CA . ILE B 1 123 ? -15.477 6.5 3.979 1 98.94 123 ILE B CA 1
ATOM 2261 C C . ILE B 1 123 ? -14.242 6.035 4.742 1 98.94 123 ILE B C 1
ATOM 2263 O O . ILE B 1 123 ? -14.164 4.883 5.172 1 98.94 123 ILE B O 1
ATOM 2267 N N . ILE B 1 124 ? -13.258 6.871 4.848 1 99 124 ILE B N 1
ATOM 2268 C CA . ILE B 1 124 ? -12.031 6.559 5.574 1 99 124 ILE B CA 1
ATOM 2269 C C . ILE B 1 124 ? -11.883 7.504 6.766 1 99 124 ILE B C 1
ATOM 2271 O O . ILE B 1 124 ? -11.617 8.695 6.594 1 99 124 ILE B O 1
ATOM 2275 N N . GLU B 1 125 ? -12.047 6.957 7.926 1 98.94 125 GLU B N 1
ATOM 2276 C CA . GLU B 1 125 ? -11.906 7.707 9.172 1 98.94 125 GLU B CA 1
ATOM 2277 C C . GLU B 1 125 ? -10.523 7.527 9.773 1 98.94 125 GLU B C 1
ATOM 2279 O O . GLU B 1 125 ? -10.078 6.398 10.008 1 98.94 125 GLU B O 1
ATOM 2284 N N . CYS B 1 126 ? -9.859 8.641 10.023 1 98.88 126 CYS B N 1
ATOM 2285 C CA . CYS B 1 126 ? -8.477 8.562 10.477 1 98.88 126 CYS B CA 1
ATOM 2286 C C . CYS B 1 126 ? -8.266 9.422 11.719 1 98.88 126 CYS B C 1
ATOM 2288 O O . CYS B 1 126 ? -8.828 10.508 11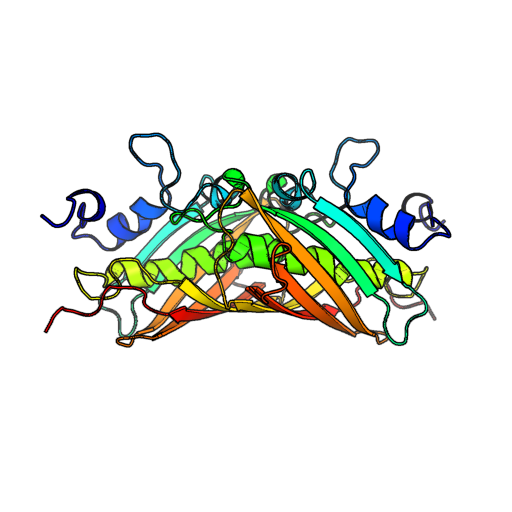.828 1 98.88 126 CYS B O 1
ATOM 2290 N N . GLU B 1 127 ? -7.441 8.914 12.602 1 98.69 127 GLU B N 1
ATOM 2291 C CA . GLU B 1 127 ? -7.094 9.633 13.82 1 98.69 127 GLU B CA 1
ATOM 2292 C C . GLU B 1 127 ? -5.613 9.461 14.164 1 98.69 127 GLU B C 1
ATOM 2294 O O . GLU B 1 127 ? -5.043 8.391 13.945 1 98.69 127 GLU B O 1
ATOM 2299 N N . ALA B 1 128 ? -5.043 10.516 14.695 1 98.69 128 ALA B N 1
ATOM 2300 C CA . ALA B 1 128 ? -3.738 10.422 15.344 1 98.69 128 ALA B CA 1
ATOM 2301 C C . ALA B 1 128 ? -3.883 10.109 16.828 1 98.69 128 ALA B C 1
ATOM 2303 O O . ALA B 1 128 ? -4.02 11.016 17.656 1 98.69 128 ALA B O 1
ATOM 2304 N N . LEU B 1 129 ? -3.76 8.852 17.172 1 98.06 129 LEU B N 1
ATOM 2305 C CA . LEU B 1 129 ? -4.098 8.375 18.516 1 98.06 129 LEU B CA 1
ATOM 2306 C C . LEU B 1 129 ? -3.092 8.883 19.531 1 98.06 129 LEU B C 1
ATOM 2308 O O . LEU B 1 129 ? -3.475 9.297 20.641 1 98.06 129 LEU B O 1
ATOM 2312 N N . GLN B 1 130 ? -1.899 8.82 19.219 1 98.06 130 GLN B N 1
ATOM 2313 C CA . GLN B 1 130 ? -0.797 9.258 20.078 1 98.06 130 GLN B CA 1
ATOM 2314 C C . GLN B 1 130 ? 0.301 9.93 19.25 1 98.06 130 GLN B C 1
ATOM 2316 O O . GLN B 1 130 ? 0.803 9.344 18.281 1 98.06 130 GLN B O 1
ATOM 2321 N N . VAL B 1 131 ? 0.577 11.117 19.625 1 98 131 VAL B N 1
ATOM 2322 C CA . VAL B 1 131 ? 1.62 11.867 18.938 1 98 131 VAL B CA 1
ATOM 2323 C C . VAL B 1 131 ? 2.664 12.352 19.938 1 98 131 VAL B C 1
ATOM 2325 O O . VAL B 1 131 ? 2.395 13.25 20.734 1 98 131 VAL B O 1
ATOM 2328 N N . GLY B 1 132 ? 3.781 11.711 19.891 1 97.19 132 GLY B N 1
ATOM 2329 C CA . GLY B 1 132 ? 4.91 12.148 20.688 1 97.19 132 GLY B CA 1
ATOM 2330 C C . GLY B 1 132 ? 5.906 12.984 19.906 1 97.19 132 GLY B C 1
ATOM 2331 O O . GLY B 1 132 ? 5.633 13.391 18.781 1 97.19 132 GLY B O 1
ATOM 2332 N N . LYS B 1 133 ? 7.031 13.219 20.562 1 95.62 133 LYS B N 1
ATOM 2333 C CA . LYS B 1 133 ? 8.07 14.023 19.922 1 95.62 133 LYS B CA 1
ATOM 2334 C C . LYS B 1 133 ? 8.703 13.281 18.75 1 95.62 133 LYS B C 1
ATOM 2336 O O . LYS B 1 133 ? 9 13.883 17.719 1 95.62 133 LYS B O 1
ATOM 2341 N N . ARG B 1 134 ? 8.773 11.969 18.859 1 96.81 134 ARG B N 1
ATOM 2342 C CA . ARG B 1 134 ? 9.555 11.219 17.875 1 96.81 134 ARG B CA 1
ATOM 2343 C C . ARG B 1 134 ? 8.672 10.219 17.125 1 96.81 134 ARG B C 1
ATOM 2345 O O . ARG B 1 134 ? 8.984 9.844 16 1 96.81 134 ARG B O 1
ATOM 2352 N N . LEU B 1 135 ? 7.633 9.758 17.812 1 98.44 135 LEU B N 1
ATOM 2353 C CA . LEU B 1 135 ? 6.797 8.711 17.234 1 98.44 135 LEU B CA 1
ATOM 2354 C C . LEU B 1 135 ? 5.324 9.109 17.281 1 98.44 135 LEU B C 1
ATOM 2356 O O . LEU B 1 135 ? 4.898 9.836 18.172 1 98.44 135 LEU B O 1
ATOM 2360 N N . ALA B 1 136 ? 4.617 8.664 16.328 1 98.75 136 ALA B N 1
ATOM 2361 C CA . ALA B 1 136 ? 3.166 8.82 16.297 1 98.75 136 ALA B CA 1
ATOM 2362 C C . ALA B 1 136 ? 2.479 7.512 15.93 1 98.75 136 ALA B C 1
ATOM 2364 O O . ALA B 1 136 ? 2.951 6.781 15.062 1 98.75 136 ALA B O 1
ATOM 2365 N N . THR B 1 137 ? 1.433 7.188 16.609 1 98.88 137 THR B N 1
ATOM 2366 C CA . THR B 1 137 ? 0.551 6.07 16.297 1 98.88 137 THR B CA 1
ATOM 2367 C C . THR B 1 137 ? -0.773 6.57 15.727 1 98.88 137 THR B C 1
ATOM 2369 O O . THR B 1 137 ? -1.501 7.309 16.391 1 98.88 137 THR B O 1
ATOM 2372 N N . LEU B 1 138 ? -1.039 6.191 14.531 1 98.88 138 LEU B N 1
ATOM 2373 C CA . LEU B 1 138 ? -2.252 6.598 13.828 1 98.88 138 LEU B CA 1
ATOM 2374 C C . LEU B 1 138 ? -3.125 5.391 13.516 1 98.88 138 LEU B C 1
ATOM 2376 O O . LEU B 1 138 ? -2.625 4.266 13.406 1 98.88 138 LEU B O 1
ATOM 2380 N N . LYS B 1 139 ? -4.383 5.664 13.344 1 98.81 139 LYS B N 1
ATOM 2381 C CA . LYS B 1 139 ? -5.344 4.613 13.031 1 98.81 139 LYS B CA 1
ATOM 2382 C C . LYS B 1 139 ? -6.273 5.039 11.898 1 98.81 139 LYS B C 1
ATOM 2384 O O . LYS B 1 139 ? -6.574 6.223 11.742 1 98.81 139 LYS B O 1
ATOM 2389 N N . GLY B 1 140 ? -6.699 4.098 11.102 1 98.94 140 GLY B N 1
ATOM 2390 C CA . GLY B 1 140 ? -7.688 4.297 10.055 1 98.94 140 GLY B CA 1
ATOM 2391 C C . GLY B 1 140 ? -8.727 3.195 10 1 98.94 140 GLY B C 1
ATOM 2392 O O . GLY B 1 140 ? -8.414 2.027 10.242 1 98.94 140 GLY B O 1
ATOM 2393 N N . VAL B 1 141 ? -9.922 3.588 9.711 1 99 141 VAL B N 1
ATOM 2394 C CA . VAL B 1 141 ? -11.023 2.666 9.453 1 99 141 VAL B CA 1
ATOM 2395 C C . VAL B 1 141 ? -11.695 3.023 8.133 1 99 141 VAL B C 1
ATOM 2397 O O . VAL B 1 141 ? -12.109 4.168 7.926 1 99 141 VAL B O 1
ATOM 2400 N N . MET B 1 142 ? -11.727 2.074 7.25 1 99 142 MET B N 1
ATOM 2401 C CA . MET B 1 142 ? -12.438 2.242 5.98 1 99 142 MET B CA 1
ATOM 2402 C C . MET B 1 142 ? -13.781 1.532 6.016 1 99 142 MET B C 1
ATOM 2404 O O . MET B 1 142 ? -13.859 0.352 6.363 1 99 142 MET B O 1
ATOM 2408 N N . LYS B 1 143 ? -14.805 2.277 5.684 1 98.94 143 LYS B N 1
ATOM 2409 C CA . LYS B 1 143 ? -16.172 1.761 5.691 1 98.94 143 LYS B CA 1
ATOM 2410 C C . LYS B 1 143 ? -16.844 1.95 4.332 1 98.94 143 LYS B C 1
ATOM 2412 O O . LYS B 1 143 ? -16.625 2.965 3.664 1 98.94 143 LYS B O 1
ATOM 2417 N N . ARG B 1 144 ? -17.609 0.967 3.986 1 98.81 144 ARG B N 1
ATOM 2418 C CA . ARG B 1 144 ? -18.484 1.141 2.84 1 98.81 144 ARG B CA 1
ATOM 2419 C C . ARG B 1 144 ? -19.547 2.207 3.117 1 98.81 144 ARG B C 1
ATOM 2421 O O . ARG B 1 144 ? -20.25 2.139 4.125 1 98.81 144 ARG B O 1
ATOM 2428 N N . LYS B 1 145 ? -19.672 3.117 2.283 1 98.69 145 LYS B N 1
ATOM 2429 C CA . LYS B 1 145 ? -20.547 4.262 2.525 1 98.69 145 LYS B CA 1
ATOM 2430 C C . LYS B 1 145 ? -22.016 3.83 2.6 1 98.69 145 LYS B C 1
ATOM 2432 O O . LYS B 1 145 ? -22.766 4.332 3.432 1 98.69 145 LYS B O 1
ATOM 2437 N N . ARG B 1 146 ? -22.391 2.9 1.751 1 98.12 146 ARG B N 1
ATOM 2438 C CA . ARG B 1 146 ? -23.797 2.568 1.562 1 98.12 146 ARG B CA 1
ATOM 2439 C C . ARG B 1 146 ? -24.375 1.922 2.812 1 98.12 146 ARG B C 1
ATOM 2441 O O . ARG B 1 146 ? -25.578 2.02 3.064 1 98.12 146 ARG B O 1
ATOM 2448 N N . ASP B 1 147 ? -23.609 1.278 3.715 1 98.44 147 ASP B N 1
ATOM 2449 C CA . ASP B 1 147 ? -24.234 0.558 4.82 1 98.44 147 ASP B CA 1
ATOM 2450 C C . ASP B 1 147 ? -23.359 0.618 6.074 1 98.44 147 ASP B C 1
ATOM 2452 O O . ASP B 1 147 ? -23.734 0.074 7.117 1 98.44 147 ASP B O 1
ATOM 2456 N N . GLY B 1 148 ? -22.203 1.189 5.945 1 98.69 148 GLY B N 1
ATOM 2457 C CA . GLY B 1 148 ? -21.375 1.397 7.117 1 98.69 148 GLY B CA 1
ATOM 2458 C C . GLY B 1 148 ? -20.547 0.181 7.477 1 98.69 148 GLY B C 1
ATOM 2459 O O . GLY B 1 148 ? -19.828 0.186 8.484 1 98.69 148 GLY B O 1
ATOM 2460 N N . ALA B 1 149 ? -20.531 -0.855 6.598 1 98.81 149 ALA B N 1
ATOM 2461 C CA . ALA B 1 149 ? -19.734 -2.045 6.891 1 98.81 149 ALA B CA 1
ATOM 2462 C C . ALA B 1 149 ? -18.234 -1.732 6.824 1 98.81 149 ALA B C 1
ATOM 2464 O O . ALA B 1 149 ? -17.781 -1.071 5.895 1 98.81 149 ALA B O 1
ATOM 2465 N N . ILE B 1 150 ? -17.516 -2.221 7.848 1 98.94 150 ILE B N 1
ATOM 2466 C CA . ILE B 1 150 ? -16.062 -2.045 7.844 1 98.94 150 ILE B CA 1
ATOM 2467 C C . ILE B 1 150 ? -15.445 -2.957 6.789 1 98.94 150 ILE B C 1
ATOM 2469 O O . ILE B 1 150 ? -15.727 -4.156 6.75 1 98.94 150 ILE B O 1
ATOM 2473 N N . VAL B 1 151 ? -14.625 -2.355 5.918 1 98.94 151 VAL B N 1
ATOM 2474 C CA . VAL B 1 151 ? -14.016 -3.166 4.871 1 98.94 151 VAL B CA 1
ATOM 2475 C C . VAL B 1 151 ? -12.539 -3.4 5.191 1 98.94 151 VAL B C 1
ATOM 2477 O O . VAL B 1 151 ? -11.961 -4.406 4.777 1 98.94 151 VAL B O 1
ATOM 2480 N N . SER B 1 152 ? -11.898 -2.506 5.938 1 98.94 152 SER B N 1
ATOM 2481 C CA . SER B 1 152 ? -10.508 -2.66 6.359 1 98.94 152 SER B CA 1
ATOM 2482 C C . SER B 1 152 ? -10.148 -1.669 7.461 1 98.94 152 SER B C 1
ATOM 2484 O O . SER B 1 152 ? -10.867 -0.689 7.68 1 98.94 152 SER B O 1
ATOM 2486 N N . ILE B 1 153 ? -9.078 -1.957 8.219 1 99 153 ILE B N 1
ATOM 2487 C CA . ILE B 1 153 ? -8.539 -1.07 9.242 1 99 153 ILE B CA 1
ATOM 2488 C C . ILE B 1 153 ? -7.016 -1.008 9.125 1 99 153 ILE B C 1
ATOM 2490 O O . ILE B 1 153 ? -6.398 -1.888 8.523 1 99 153 ILE B O 1
ATOM 2494 N N . ALA B 1 154 ? -6.453 0.019 9.711 1 98.94 154 ALA B N 1
ATOM 2495 C CA . ALA B 1 154 ? -5.004 0.172 9.641 1 98.94 154 ALA B CA 1
ATOM 2496 C C . ALA B 1 154 ? -4.449 0.752 10.938 1 98.94 154 ALA B C 1
ATOM 2498 O O . ALA B 1 154 ? -5.078 1.615 11.555 1 98.94 154 ALA B O 1
ATOM 2499 N N . GLU B 1 155 ? -3.375 0.272 11.359 1 98.94 155 GLU B N 1
ATOM 2500 C CA . GLU B 1 155 ? -2.471 0.905 12.312 1 98.94 155 GLU B CA 1
ATOM 2501 C C . GLU B 1 155 ? -1.198 1.395 11.625 1 98.94 155 GLU B C 1
ATOM 2503 O O . GLU B 1 155 ? -0.579 0.656 10.852 1 98.94 155 GLU B O 1
ATOM 2508 N N . HIS B 1 156 ? -0.895 2.592 11.852 1 98.94 156 HIS B N 1
ATOM 2509 C CA . HIS B 1 156 ? 0.187 3.275 11.148 1 98.94 156 HIS B CA 1
ATOM 2510 C C . HIS B 1 156 ? 1.133 3.959 12.133 1 98.94 156 HIS B C 1
ATOM 2512 O O . HIS B 1 156 ? 0.724 4.852 12.875 1 98.94 156 HIS B O 1
ATOM 2518 N N . LEU B 1 157 ? 2.395 3.508 12.148 1 98.94 157 LEU B N 1
ATOM 2519 C CA . LEU B 1 157 ? 3.432 4.09 12.992 1 98.94 157 LEU B CA 1
ATOM 2520 C C . LEU B 1 157 ? 4.379 4.957 12.18 1 98.94 157 LEU B C 1
ATOM 2522 O O . LEU B 1 157 ? 4.926 4.504 11.164 1 98.94 157 LEU B O 1
ATOM 2526 N N . LYS B 1 158 ? 4.566 6.168 12.664 1 98.88 158 LYS B N 1
ATOM 2527 C CA . LYS B 1 158 ? 5.453 7.086 11.953 1 98.88 158 LYS B CA 1
ATOM 2528 C C . LYS B 1 158 ? 6.547 7.617 12.875 1 98.88 158 LYS B C 1
ATOM 2530 O O . LYS B 1 158 ? 6.344 7.73 14.086 1 98.88 158 LYS B O 1
ATOM 2535 N N . ALA B 1 159 ? 7.668 7.918 12.266 1 98.56 159 ALA B N 1
ATOM 2536 C CA . ALA B 1 159 ? 8.789 8.562 12.945 1 98.56 159 ALA B CA 1
ATOM 2537 C C . ALA B 1 159 ? 8.961 10.008 12.469 1 98.56 159 ALA B C 1
ATOM 2539 O O . ALA B 1 159 ? 8.938 10.273 11.266 1 98.56 159 ALA B O 1
ATOM 2540 N N . ASN B 1 160 ? 9.109 10.859 13.414 1 97.94 160 ASN B N 1
ATOM 2541 C CA . ASN B 1 160 ? 9.359 12.266 13.125 1 97.94 160 ASN B CA 1
ATOM 2542 C C . ASN B 1 160 ? 10.766 12.477 12.57 1 97.94 160 ASN B C 1
ATOM 2544 O O . ASN B 1 160 ? 11.742 11.953 13.109 1 97.94 160 ASN B O 1
ATOM 2548 N N . ILE B 1 161 ? 10.859 13.273 11.508 1 96.44 161 ILE B N 1
ATOM 2549 C CA . ILE B 1 161 ? 12.172 13.484 10.898 1 96.44 161 ILE B CA 1
ATOM 2550 C C . ILE B 1 161 ? 12.547 14.961 10.992 1 96.44 161 ILE B C 1
ATOM 2552 O O . ILE B 1 161 ? 13.469 15.414 10.305 1 96.44 161 ILE B O 1
ATOM 2556 N N . ASP B 1 162 ? 11.758 15.688 11.75 1 94.69 162 ASP B N 1
ATOM 2557 C CA . ASP B 1 162 ? 12.102 17.094 11.961 1 94.69 162 ASP B CA 1
ATOM 2558 C C . ASP B 1 162 ? 13.523 17.234 12.5 1 94.69 162 ASP B C 1
ATOM 2560 O O . ASP B 1 162 ? 13.953 16.438 13.344 1 94.69 162 ASP B O 1
ATOM 2564 N N . PRO B 1 163 ? 14.266 18.203 12.016 1 90.38 163 PRO B N 1
ATOM 2565 C CA . PRO B 1 163 ? 15.594 18.422 12.594 1 90.38 163 PRO B CA 1
ATOM 2566 C C . PRO B 1 163 ? 15.531 18.812 14.07 1 90.38 163 PRO B C 1
ATOM 2568 O O . PRO B 1 163 ? 14.555 19.438 14.508 1 90.38 163 PRO B O 1
ATOM 2571 N N . GLU B 1 164 ? 16.391 18.141 14.914 1 79.06 164 GLU B N 1
ATOM 2572 C CA . GLU B 1 164 ? 16.453 18.531 16.328 1 79.06 164 GLU B CA 1
ATOM 2573 C C . GLU B 1 164 ? 16.734 20.016 16.469 1 79.06 164 GLU B C 1
ATOM 2575 O O . GLU B 1 164 ? 17.547 20.578 15.742 1 79.06 164 GLU B O 1
ATOM 2580 N N . PRO B 1 165 ? 15.883 20.594 17.312 1 66.06 165 PRO B N 1
ATOM 2581 C CA . PRO B 1 165 ? 16.172 22.016 17.562 1 66.06 165 PRO B CA 1
ATOM 2582 C C . PRO B 1 165 ? 17.609 22.25 18 1 66.06 165 PRO B C 1
ATOM 2584 O O . PRO B 1 165 ? 18.203 21.406 18.672 1 66.06 165 PRO B O 1
ATOM 2587 N N . LYS B 1 166 ? 18.406 22.938 17.219 1 56.47 166 LYS B N 1
ATOM 2588 C CA . LYS B 1 166 ? 19.734 23.328 17.688 1 56.47 166 LYS B CA 1
ATOM 2589 C C . LYS B 1 166 ? 19.672 23.969 19.062 1 56.47 166 LYS B C 1
ATOM 2591 O O . LYS B 1 166 ? 18.922 24.938 19.266 1 56.47 166 LYS B O 1
ATOM 2596 N N . VAL B 1 167 ? 19.828 23.109 20.031 1 48.78 167 VAL B N 1
ATOM 2597 C CA . VAL B 1 167 ? 20.156 23.781 21.281 1 48.78 167 VAL B CA 1
ATOM 2598 C C . VAL B 1 167 ? 21.516 24.469 21.156 1 48.78 167 VAL B C 1
ATOM 2600 O O . VAL B 1 167 ? 22.453 23.922 20.578 1 48.78 167 VAL B O 1
#

InterPro domains:
  IPR003736 Phenylacetic acid degradation-related domain [TIGR00369] (56-146)
  IPR006683 Thioesterase domain [PF03061] (71-147)
  IPR029069 HotDog domain superfamily [SSF54637] (50-157)
  IPR039298 Acyl-coenzyme A thioesterase 13 [PTHR21660] (13-160)